Protein AF-A0A3D1WK64-F1 (afdb_monomer)

Sequence (213 aa):
MANEELMLDHEMVKRKKKAGKITALIALVLTAVLAVLIIIAACVPVNLKPNIDAPDRIAVYNQTARYGEFEKDRDQYNSFMEKFNNMYDASYLVSLFSGRLGSYNVEGQKENVLLSKVMSDELQKGYYVEFKYDQPQTLKNQDGSIHYSIYASNETLTYTSVYFAISETDRLNTLNIYIPVKYRSKSDTYALHISQKANTHDIFEHITDYKTF

Radius of gyration: 27.16 Å; Cα contacts (8 Å, |Δi|>4): 337; chains: 1; bounding box: 62×70×77 Å

Nearest PDB structures (foldseek):
  6ofo-assembly1_A  TM=4.251E-01  e=4.416E-01  Aequorea victoria
  6ofo-assembly2_B  TM=4.271E-01  e=4.672E-01  Aequorea victoria
  1t82-assembly2_D  TM=2.901E-01  e=9.183E-01  Shewanella oneidensis MR-1
  6s67-assembly2_D  TM=3.657E-01  e=5.262E+00  Aequorea australis

pLDDT: mean 82.94, std 11.65, range [36.25, 97.56]

Structure (mmCIF, N/CA/C/O backbone):
data_AF-A0A3D1WK64-F1
#
_entry.id   AF-A0A3D1WK64-F1
#
loop_
_atom_site.group_PDB
_atom_site.id
_atom_site.type_symbol
_atom_site.label_atom_id
_atom_site.label_alt_id
_atom_site.label_comp_id
_atom_site.label_asym_id
_atom_site.label_entity_id
_atom_site.label_seq_id
_atom_site.pdbx_PDB_ins_code
_atom_site.Cartn_x
_atom_site.Cartn_y
_atom_site.Cartn_z
_atom_site.occupancy
_atom_site.B_iso_or_equiv
_atom_site.auth_seq_id
_atom_site.auth_comp_id
_atom_site.auth_asym_id
_atom_site.auth_atom_id
_atom_site.pdbx_PDB_model_num
ATOM 1 N N . MET A 1 1 ? -44.798 41.020 56.094 1.00 59.03 1 MET A N 1
ATOM 2 C CA . MET A 1 1 ? -43.417 41.185 55.596 1.00 59.03 1 MET A CA 1
ATOM 3 C C . MET A 1 1 ? -42.580 39.918 55.770 1.00 59.03 1 MET A C 1
ATOM 5 O O . MET A 1 1 ? -42.276 39.320 54.755 1.00 59.03 1 MET A O 1
ATOM 9 N N . ALA A 1 2 ? -42.313 39.407 56.982 1.00 61.25 2 ALA A N 1
ATOM 10 C CA . ALA A 1 2 ? -41.471 38.203 57.156 1.00 61.25 2 ALA A CA 1
ATOM 11 C C . ALA A 1 2 ? -41.982 36.915 56.457 1.00 61.25 2 ALA A C 1
ATOM 13 O O . ALA A 1 2 ? -41.186 36.127 55.962 1.00 61.25 2 ALA A O 1
ATOM 14 N N . ASN A 1 3 ? -43.303 36.704 56.364 1.00 59.78 3 ASN A N 1
ATOM 15 C CA . ASN A 1 3 ? -43.869 35.521 55.693 1.00 59.78 3 ASN A CA 1
ATOM 16 C C . ASN A 1 3 ? -43.809 35.575 54.154 1.00 59.78 3 ASN A C 1
ATOM 18 O O . ASN A 1 3 ? -43.826 34.523 53.523 1.00 59.78 3 ASN A O 1
ATOM 22 N N . GLU A 1 4 ? -43.741 36.763 53.545 1.00 64.19 4 GLU A N 1
ATOM 23 C CA . GLU A 1 4 ? -43.653 36.901 52.081 1.00 64.19 4 GLU A CA 1
ATOM 24 C C . GLU A 1 4 ? -42.227 36.657 51.580 1.00 64.19 4 GLU A C 1
ATOM 26 O O . GLU A 1 4 ? -42.048 35.945 50.593 1.00 64.19 4 GLU A O 1
ATOM 31 N N . GLU A 1 5 ? -41.212 37.157 52.295 1.00 65.62 5 GLU A N 1
ATOM 32 C CA . GLU A 1 5 ? -39.801 36.865 51.991 1.00 65.62 5 GLU A CA 1
ATOM 33 C C . GLU A 1 5 ? -39.498 35.364 52.092 1.00 65.62 5 GLU A C 1
ATOM 35 O O . GLU A 1 5 ? -38.860 34.793 51.208 1.00 65.62 5 GLU A O 1
ATOM 40 N N . LEU A 1 6 ? -40.037 34.693 53.115 1.00 67.50 6 LEU A N 1
ATOM 41 C CA . LEU A 1 6 ? -39.834 33.259 53.337 1.00 67.50 6 LEU A CA 1
ATOM 42 C C . LEU A 1 6 ? -40.514 32.396 52.257 1.00 67.50 6 LEU A C 1
ATOM 44 O O . LEU A 1 6 ? -40.000 31.340 51.883 1.00 67.50 6 LEU A O 1
ATOM 48 N N . MET A 1 7 ? -41.645 32.856 51.708 1.00 69.75 7 MET A N 1
ATOM 49 C CA . MET A 1 7 ? -42.319 32.210 50.576 1.00 69.75 7 MET A CA 1
ATOM 50 C C . MET A 1 7 ? -41.550 32.395 49.260 1.00 69.75 7 MET A C 1
ATOM 52 O O . MET A 1 7 ? -41.400 31.435 48.497 1.00 69.75 7 MET A O 1
ATOM 56 N N . LEU A 1 8 ? -41.031 33.602 49.012 1.00 68.75 8 LEU A N 1
ATOM 57 C CA . LEU A 1 8 ? -40.234 33.936 47.827 1.00 68.75 8 LEU A CA 1
ATOM 58 C C . LEU A 1 8 ? -38.925 33.138 47.770 1.00 68.75 8 LEU A C 1
ATOM 60 O O . LEU A 1 8 ? -38.606 32.559 46.727 1.00 68.75 8 LEU A O 1
ATOM 64 N N . ASP A 1 9 ? -38.212 33.017 48.889 1.00 67.44 9 ASP A N 1
ATOM 65 C CA . ASP A 1 9 ? -36.994 32.203 48.965 1.00 67.44 9 ASP A CA 1
ATOM 66 C C . ASP A 1 9 ? -37.280 30.718 48.707 1.00 67.44 9 ASP A C 1
ATOM 68 O O . ASP A 1 9 ? -36.555 30.039 47.966 1.00 67.44 9 ASP A O 1
ATOM 72 N N . HIS A 1 10 ? -38.393 30.206 49.236 1.00 67.62 10 HIS A N 1
ATOM 73 C CA . HIS A 1 10 ? -38.775 28.810 49.048 1.00 67.62 10 HIS A CA 1
ATOM 74 C C . HIS A 1 10 ? -39.186 28.496 47.595 1.00 67.62 10 HIS A C 1
ATOM 76 O O . HIS A 1 10 ? -38.933 27.383 47.100 1.00 67.62 10 HIS A O 1
ATOM 82 N N . GLU A 1 11 ? -39.784 29.456 46.881 1.00 69.12 11 GLU A N 1
ATOM 83 C CA . GLU A 1 11 ? -40.031 29.360 45.438 1.00 69.12 11 GLU A CA 1
ATOM 84 C C . GLU A 1 11 ? -38.737 29.433 44.619 1.00 69.12 11 GLU A C 1
ATOM 86 O O . GLU A 1 11 ? -38.535 28.607 43.719 1.00 69.12 11 GLU A O 1
ATOM 91 N N . MET A 1 12 ? -37.839 30.370 44.935 1.00 63.50 12 MET A N 1
ATOM 92 C CA . MET A 1 12 ? -36.568 30.535 44.224 1.00 63.50 12 MET A CA 1
ATOM 93 C C . MET A 1 12 ? -35.681 29.290 44.339 1.00 63.50 12 MET A C 1
ATOM 95 O O . MET A 1 12 ? -35.123 28.827 43.336 1.00 63.50 12 MET A O 1
ATOM 99 N N . VAL A 1 13 ? -35.609 28.673 45.523 1.00 68.56 13 VAL A N 1
ATOM 100 C CA . VAL A 1 13 ? -34.870 27.418 45.743 1.00 68.56 13 VAL A CA 1
ATOM 101 C C . VAL A 1 13 ? -35.495 26.253 44.964 1.00 68.56 13 VAL A C 1
ATOM 103 O O . VAL A 1 13 ? -34.770 25.454 44.359 1.00 68.56 13 VAL A O 1
ATOM 106 N N . LYS A 1 14 ? -36.832 26.156 44.907 1.00 67.44 14 LYS A N 1
ATOM 107 C CA . LYS A 1 14 ? -37.529 25.137 44.096 1.00 67.44 14 LYS A CA 1
ATOM 108 C C . LYS A 1 14 ? -37.270 25.318 42.598 1.00 67.44 14 LYS A C 1
ATOM 110 O O . LYS A 1 14 ? -37.038 24.319 41.914 1.00 67.44 14 LYS A O 1
ATOM 115 N N . ARG A 1 15 ? -37.276 26.556 42.088 1.00 65.94 15 ARG A N 1
ATOM 116 C CA . ARG A 1 15 ? -36.981 26.863 40.675 1.00 65.94 15 ARG A CA 1
ATOM 117 C C . ARG A 1 15 ? -35.531 26.528 40.315 1.00 65.94 15 ARG A C 1
ATOM 119 O O . ARG A 1 15 ? -35.322 25.843 39.318 1.00 65.94 15 ARG A O 1
ATOM 126 N N . LYS A 1 16 ? -34.551 26.880 41.160 1.00 65.94 16 LYS A N 1
ATOM 127 C CA . LYS A 1 16 ? -33.133 26.501 40.971 1.00 65.94 16 LYS A CA 1
ATOM 128 C C . LYS A 1 16 ? -32.921 24.982 40.996 1.00 65.94 16 LYS A C 1
ATOM 130 O O . LYS A 1 16 ? -32.241 24.448 40.122 1.00 65.94 16 LYS A O 1
ATOM 135 N N . LYS A 1 17 ? -33.558 24.260 41.930 1.00 66.94 17 LYS A N 1
ATOM 136 C CA . LYS A 1 17 ? -33.520 22.783 41.968 1.00 66.94 17 LYS A CA 1
ATOM 137 C C . LYS A 1 17 ? -34.170 22.145 40.735 1.00 66.94 17 LYS A C 1
ATOM 139 O O . LYS A 1 17 ? -33.648 21.154 40.233 1.00 66.94 17 LYS A O 1
ATOM 144 N N . LYS A 1 18 ? -35.293 22.682 40.239 1.00 66.69 18 LYS A N 1
ATOM 145 C CA . LYS A 1 18 ? -35.928 22.213 38.991 1.00 66.69 18 LYS A CA 1
ATOM 146 C C . LYS A 1 18 ? -35.050 22.490 37.768 1.00 66.69 18 LYS A C 1
ATOM 148 O O . LYS A 1 18 ? -34.877 21.586 36.961 1.00 66.69 18 LYS A O 1
ATOM 153 N N . ALA A 1 19 ? -34.455 23.679 37.669 1.00 68.25 19 ALA A N 1
ATOM 154 C CA . ALA A 1 19 ? -33.527 24.027 36.594 1.00 68.25 19 ALA A CA 1
ATOM 155 C C . ALA A 1 19 ? -32.314 23.084 36.570 1.00 68.25 19 ALA A C 1
ATOM 157 O O . ALA A 1 19 ? -32.032 22.502 35.532 1.00 68.25 19 ALA A O 1
ATOM 158 N N . GLY A 1 20 ? -31.684 22.816 37.722 1.00 69.75 20 GLY A N 1
ATOM 159 C CA . GLY A 1 20 ? -30.570 21.863 37.811 1.00 69.75 20 GLY A CA 1
ATOM 160 C C . GLY A 1 20 ? -30.941 20.435 37.389 1.00 69.75 20 GLY A C 1
ATOM 161 O O . GLY A 1 20 ? -30.152 19.768 36.726 1.00 69.75 20 GLY A O 1
ATOM 162 N N . LYS A 1 21 ? -32.163 19.977 37.699 1.00 74.88 21 LYS A N 1
ATOM 163 C CA . LYS A 1 21 ? -32.675 18.674 37.231 1.00 74.88 21 LYS A CA 1
ATOM 164 C C . LYS A 1 21 ? -32.893 18.637 35.716 1.00 74.88 21 LYS A C 1
ATOM 166 O O . LYS A 1 21 ? -32.593 17.623 35.097 1.00 74.88 21 LYS A O 1
ATOM 171 N N . ILE A 1 22 ? -33.396 19.722 35.127 1.00 77.31 22 ILE A N 1
ATOM 172 C CA . ILE A 1 22 ? -33.600 19.832 33.675 1.00 77.31 22 ILE A CA 1
ATOM 173 C C . ILE A 1 22 ? -32.248 19.856 32.954 1.00 77.31 22 ILE A C 1
ATOM 175 O O . ILE A 1 22 ? -32.063 19.110 31.999 1.00 77.31 22 ILE A O 1
ATOM 179 N N . THR A 1 23 ? -31.275 20.631 33.443 1.00 80.12 23 THR A N 1
ATOM 180 C CA . THR A 1 23 ? -29.921 20.661 32.870 1.00 80.12 23 THR A CA 1
ATOM 181 C C . THR A 1 23 ? -29.238 19.297 32.967 1.00 80.12 23 THR A C 1
ATOM 183 O O . THR A 1 23 ? -28.624 18.859 31.999 1.00 80.12 23 THR A O 1
ATOM 186 N N . ALA A 1 24 ? -29.388 18.589 34.094 1.00 81.19 24 ALA A N 1
ATOM 187 C CA . ALA A 1 24 ? -28.860 17.234 34.256 1.00 81.19 24 ALA A CA 1
ATOM 188 C C . ALA A 1 24 ? -29.521 16.229 33.296 1.00 81.19 24 ALA A C 1
ATOM 190 O O . ALA A 1 24 ? -28.830 15.391 32.722 1.00 81.19 24 ALA A O 1
ATOM 191 N N . LEU A 1 25 ? -30.837 16.335 33.077 1.00 86.38 25 LEU A N 1
ATOM 192 C CA . LEU A 1 25 ? -31.558 15.505 32.110 1.00 86.38 25 LEU A CA 1
ATOM 193 C C . LEU A 1 25 ? -31.080 15.772 30.676 1.00 86.38 25 LEU A C 1
ATOM 195 O O . LEU A 1 25 ? -30.806 14.828 29.944 1.00 86.38 25 LEU A O 1
ATOM 199 N N . ILE A 1 26 ? -30.938 17.043 30.289 1.00 87.12 26 ILE A N 1
ATOM 200 C CA . ILE A 1 26 ? -30.430 17.432 28.965 1.00 87.12 26 ILE A CA 1
ATOM 201 C C . ILE A 1 26 ? -29.002 16.915 28.768 1.00 87.12 26 ILE A C 1
ATOM 203 O O . ILE A 1 26 ? -28.712 16.325 27.731 1.00 87.12 26 ILE A O 1
ATOM 207 N N . ALA A 1 27 ? -28.128 17.085 29.765 1.00 85.94 27 ALA A N 1
ATOM 208 C CA . ALA A 1 27 ? -26.764 16.569 29.717 1.00 85.94 27 ALA A CA 1
AT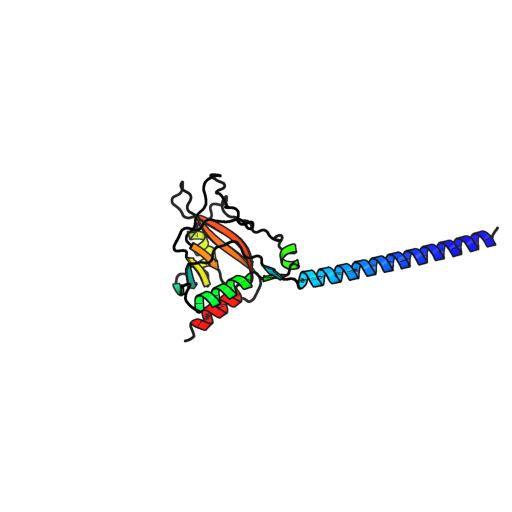OM 209 C C . ALA A 1 27 ? -26.745 15.045 29.536 1.00 85.94 27 ALA A C 1
ATOM 211 O O . ALA A 1 27 ? -26.036 14.552 28.667 1.00 85.94 27 ALA A O 1
ATOM 212 N N . LEU A 1 28 ? -27.576 14.309 30.280 1.00 90.44 28 LEU A N 1
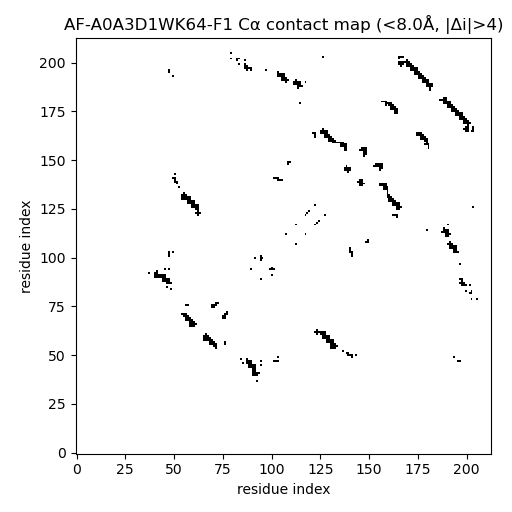ATOM 213 C CA . LEU A 1 28 ? -27.664 12.852 30.178 1.00 90.44 28 LEU A CA 1
ATOM 214 C C . LEU A 1 28 ? -28.181 12.393 28.807 1.00 90.44 28 LEU A C 1
ATOM 216 O O . LEU A 1 28 ? -27.630 11.455 28.235 1.00 90.44 28 LEU A O 1
ATOM 220 N N . VAL A 1 29 ? -29.189 13.074 28.251 1.00 91.44 29 VAL A N 1
ATOM 221 C CA . VAL A 1 29 ? -29.692 12.801 26.893 1.00 91.44 29 VAL A CA 1
ATOM 222 C C . VAL A 1 29 ? -28.608 13.074 25.849 1.00 91.44 29 VAL A C 1
ATOM 224 O O . VAL A 1 29 ? -28.384 12.237 24.979 1.00 91.44 29 VAL A O 1
ATOM 227 N N . LEU A 1 30 ? -27.888 14.193 25.952 1.00 90.19 30 LEU A N 1
ATOM 228 C CA . LEU A 1 30 ? -26.775 14.506 25.051 1.00 90.19 30 LEU A CA 1
ATOM 229 C C . LEU A 1 30 ? -25.650 13.468 25.152 1.00 90.19 30 LEU A C 1
ATOM 231 O O . LEU A 1 30 ? -25.135 13.034 24.125 1.00 90.19 30 LEU A O 1
ATOM 235 N N . THR A 1 31 ? -25.297 13.025 26.362 1.00 92.12 31 THR A N 1
ATOM 236 C CA . THR A 1 31 ? -24.297 11.965 26.561 1.00 92.12 31 THR A CA 1
ATOM 237 C C . THR A 1 31 ? -24.758 10.640 25.961 1.00 92.12 31 THR A C 1
ATOM 239 O O . THR A 1 31 ? -23.962 9.967 25.312 1.00 92.12 31 THR A O 1
ATOM 242 N N . ALA A 1 32 ? -26.033 10.275 26.121 1.00 91.25 32 ALA A N 1
ATOM 243 C CA . ALA A 1 32 ? -26.585 9.060 25.528 1.00 91.25 32 ALA A CA 1
ATOM 244 C C . ALA A 1 32 ? -26.555 9.112 23.991 1.00 91.25 32 ALA A C 1
ATOM 246 O O . ALA A 1 32 ? -26.113 8.157 23.356 1.00 91.25 32 ALA A O 1
ATOM 247 N N . VAL A 1 33 ? -26.946 10.242 23.391 1.00 93.38 33 VAL A N 1
ATOM 248 C CA . VAL A 1 33 ? -26.864 10.450 21.934 1.00 93.38 33 VAL A CA 1
ATOM 249 C C . VAL A 1 33 ? -25.415 10.364 21.451 1.00 93.38 33 VAL A C 1
ATOM 251 O O . VAL A 1 33 ? -25.138 9.681 20.468 1.00 93.38 33 VAL A O 1
ATOM 254 N N . LEU A 1 34 ? -24.477 10.999 22.157 1.00 90.75 34 LEU A N 1
ATOM 255 C CA . LEU A 1 34 ? -23.058 10.949 21.807 1.00 90.75 34 LEU A CA 1
ATOM 256 C C . LEU A 1 34 ? -22.501 9.522 21.901 1.00 90.75 34 LEU A C 1
ATOM 258 O O . LEU A 1 34 ? -21.781 9.092 21.005 1.00 90.75 34 LEU A O 1
ATOM 262 N N . ALA A 1 35 ? -22.868 8.770 22.941 1.00 91.25 35 ALA A N 1
ATOM 263 C CA . ALA A 1 35 ? -22.465 7.376 23.099 1.00 91.25 35 ALA A CA 1
ATOM 264 C C . ALA A 1 35 ? -22.970 6.507 21.937 1.00 91.25 35 ALA A C 1
ATOM 266 O O . ALA A 1 35 ? -22.202 5.726 21.380 1.00 91.25 35 ALA A O 1
ATOM 267 N N . VAL A 1 36 ? -24.227 6.689 21.518 1.00 89.81 36 VAL A N 1
ATOM 268 C CA . VAL A 1 36 ? -24.791 5.986 20.356 1.00 89.81 36 VAL A CA 1
ATOM 269 C C . VAL A 1 36 ? -24.034 6.343 19.074 1.00 89.81 36 VAL A C 1
ATOM 271 O O . VAL A 1 36 ? -23.671 5.443 18.321 1.00 89.81 36 VAL A O 1
ATOM 274 N N . LEU A 1 37 ? -23.730 7.624 18.839 1.00 87.06 37 LEU A N 1
ATOM 275 C CA . LEU A 1 37 ? -22.953 8.049 17.667 1.00 87.06 37 LEU A CA 1
ATOM 276 C C . LEU A 1 37 ? -21.537 7.460 17.657 1.00 87.06 37 LEU A C 1
ATOM 278 O O . LEU A 1 37 ? -21.064 7.045 16.601 1.00 87.06 37 LEU A O 1
ATOM 282 N N . ILE A 1 38 ? -20.876 7.383 18.816 1.00 85.56 38 ILE A N 1
ATOM 283 C CA . ILE A 1 38 ? -19.551 6.761 18.953 1.00 85.56 38 ILE A CA 1
ATOM 284 C C . ILE A 1 38 ? -19.625 5.267 18.629 1.00 85.56 38 ILE A C 1
ATOM 286 O O . ILE A 1 38 ? -18.783 4.775 17.884 1.00 85.56 38 ILE A O 1
ATOM 290 N N . ILE A 1 39 ? -20.634 4.551 19.132 1.00 85.00 39 ILE A N 1
ATOM 291 C CA . ILE A 1 39 ? -20.817 3.120 18.839 1.00 85.00 39 ILE A CA 1
ATOM 292 C C . ILE A 1 39 ? -21.060 2.908 17.341 1.00 85.00 39 ILE A C 1
ATOM 294 O O . ILE A 1 39 ? -20.405 2.067 16.731 1.00 85.00 39 ILE A O 1
ATOM 298 N N . ILE A 1 40 ? -21.938 3.704 16.723 1.00 83.31 40 ILE A N 1
ATOM 299 C CA . ILE A 1 40 ? -22.188 3.631 15.276 1.00 83.31 40 ILE A CA 1
ATOM 300 C C . ILE A 1 40 ? -20.891 3.898 14.500 1.00 83.31 40 ILE A C 1
ATOM 302 O O . ILE A 1 40 ? -20.531 3.112 13.631 1.00 83.31 40 ILE A O 1
ATOM 306 N N . ALA A 1 41 ? -20.142 4.949 14.837 1.00 76.62 41 ALA A N 1
ATOM 307 C CA . ALA A 1 41 ? -18.873 5.265 14.179 1.00 76.62 41 ALA A CA 1
ATOM 308 C C . ALA A 1 41 ? -17.775 4.206 14.425 1.00 76.62 41 ALA A C 1
ATOM 310 O O . ALA A 1 41 ? -16.867 4.052 13.609 1.00 76.62 41 ALA A O 1
ATOM 311 N N . ALA A 1 42 ? -17.834 3.470 15.536 1.00 75.88 42 ALA A N 1
ATOM 312 C CA . ALA A 1 42 ? -16.945 2.340 15.789 1.00 75.88 42 ALA A CA 1
ATOM 313 C C . ALA A 1 42 ? -17.309 1.120 14.927 1.00 75.88 42 ALA A C 1
ATOM 315 O O . ALA A 1 42 ? -16.418 0.382 14.513 1.00 75.88 42 ALA A O 1
ATOM 316 N N . CYS A 1 43 ? -18.601 0.915 14.654 1.00 78.12 43 CYS A N 1
ATOM 317 C CA . CYS A 1 43 ? -19.104 -0.243 13.917 1.00 78.12 43 CYS A CA 1
ATOM 318 C C . CYS A 1 43 ? -19.205 -0.037 12.402 1.00 78.12 43 CYS A C 1
ATOM 320 O O . CYS A 1 43 ? -19.241 -1.030 11.685 1.00 78.12 43 CYS A O 1
ATOM 322 N N . VAL A 1 44 ? -19.281 1.200 11.902 1.00 77.75 44 VAL A N 1
ATOM 323 C CA . VAL A 1 44 ? -19.338 1.473 10.458 1.00 77.75 44 VAL A CA 1
ATOM 324 C C . VAL A 1 44 ? -17.926 1.351 9.869 1.00 77.75 44 VAL A C 1
ATOM 326 O O . VAL A 1 44 ? -17.070 2.186 10.193 1.00 77.75 44 VAL A O 1
ATOM 329 N N . PRO A 1 45 ? -17.660 0.337 9.022 1.00 68.12 45 PRO A N 1
ATOM 330 C CA . PRO A 1 45 ? -16.390 0.231 8.326 1.00 68.12 45 PRO A CA 1
ATOM 331 C C . PRO A 1 45 ? -16.315 1.291 7.225 1.00 68.12 45 PRO A C 1
ATOM 333 O O . PRO A 1 45 ? -17.298 1.590 6.543 1.00 68.12 45 PRO A O 1
ATOM 336 N N . VAL A 1 46 ? -15.129 1.855 7.046 1.00 70.75 46 VAL A N 1
ATOM 337 C CA . VAL A 1 46 ? -14.774 2.708 5.916 1.00 70.75 46 VAL A CA 1
ATOM 338 C C . VAL A 1 46 ? -13.614 2.043 5.210 1.00 70.75 46 VAL A C 1
ATOM 340 O O . VAL A 1 46 ? -12.620 1.686 5.842 1.00 70.75 46 VAL A O 1
ATOM 343 N N . ASN A 1 47 ? -13.732 1.918 3.895 1.00 70.50 47 ASN A N 1
ATOM 344 C CA . ASN A 1 47 ? -12.642 1.425 3.081 1.00 70.50 47 ASN A CA 1
ATOM 345 C C . ASN A 1 47 ? -11.734 2.603 2.695 1.00 70.50 47 ASN A C 1
ATOM 347 O O . ASN A 1 47 ? -12.171 3.545 2.028 1.00 70.50 47 ASN A O 1
ATOM 351 N N . LEU A 1 48 ? -10.482 2.572 3.155 1.00 73.19 48 LEU A N 1
ATOM 352 C CA . LEU A 1 48 ? -9.499 3.630 2.891 1.00 73.19 48 LEU A CA 1
ATOM 353 C C . LEU A 1 48 ? -8.629 3.360 1.659 1.00 73.19 48 LEU A C 1
ATOM 355 O O . LEU A 1 48 ? -7.726 4.150 1.382 1.00 73.19 48 LEU A O 1
ATOM 359 N N . LYS A 1 49 ? -8.912 2.288 0.908 1.00 79.44 49 LYS A N 1
ATOM 360 C CA . LYS A 1 49 ? -8.080 1.788 -0.187 1.00 79.44 49 LYS A CA 1
ATOM 361 C C . LYS A 1 49 ? -7.658 2.907 -1.151 1.00 79.44 49 LYS A C 1
ATOM 363 O O . LYS A 1 49 ? -8.494 3.696 -1.602 1.00 79.44 49 LYS A O 1
ATOM 368 N N . PRO A 1 50 ? -6.366 2.973 -1.512 1.00 80.62 50 PRO A N 1
ATOM 369 C CA . PRO A 1 50 ? -5.894 3.939 -2.485 1.00 80.62 50 PRO A CA 1
ATOM 370 C C . PRO A 1 50 ? -6.399 3.602 -3.886 1.00 80.62 50 PRO A C 1
ATOM 372 O O . PRO A 1 50 ? -6.615 2.436 -4.223 1.00 80.62 50 PRO A O 1
ATOM 375 N N . ASN A 1 51 ? -6.542 4.624 -4.729 1.00 83.88 51 ASN A N 1
ATOM 376 C CA . ASN A 1 51 ? -6.972 4.455 -6.112 1.00 83.88 51 ASN A CA 1
ATOM 377 C C . ASN A 1 51 ? -5.800 3.967 -6.975 1.00 83.88 51 ASN A C 1
ATOM 379 O O . ASN A 1 51 ? -5.150 4.733 -7.688 1.00 83.88 51 ASN A O 1
ATOM 383 N N . ILE A 1 52 ? -5.502 2.680 -6.828 1.00 85.69 52 ILE A N 1
ATOM 384 C CA . ILE A 1 52 ? -4.507 1.937 -7.592 1.00 85.69 52 ILE A CA 1
ATOM 385 C C . ILE A 1 52 ? -5.270 0.893 -8.402 1.00 85.69 52 ILE A C 1
ATOM 387 O O . ILE A 1 52 ? -6.093 0.151 -7.853 1.00 85.69 52 ILE A O 1
ATOM 391 N N . ASP A 1 53 ? -5.019 0.873 -9.710 1.00 88.94 53 ASP A N 1
ATOM 392 C CA . ASP A 1 53 ? -5.654 -0.074 -10.622 1.00 88.94 53 ASP A CA 1
ATOM 393 C C . ASP A 1 53 ? -5.251 -1.518 -10.260 1.00 88.94 53 ASP A C 1
ATOM 395 O O . ASP A 1 53 ? -4.223 -1.760 -9.629 1.00 88.94 53 ASP A O 1
ATOM 399 N N . ALA A 1 54 ? -6.079 -2.505 -10.603 1.00 92.00 54 ALA A N 1
ATOM 400 C CA . ALA A 1 54 ? -5.746 -3.898 -10.311 1.00 92.00 54 ALA A CA 1
ATOM 401 C C . ALA A 1 54 ? -4.536 -4.341 -11.161 1.00 92.00 54 ALA A C 1
ATOM 403 O O . ALA A 1 54 ? -4.558 -4.121 -12.375 1.00 92.00 54 ALA A O 1
ATOM 404 N N . PRO A 1 55 ? -3.505 -4.969 -10.567 1.00 95.75 55 PRO A N 1
ATOM 405 C CA . PRO A 1 55 ? -2.317 -5.387 -11.304 1.00 95.75 55 PRO A CA 1
ATOM 406 C C . PRO A 1 55 ? -2.607 -6.547 -12.250 1.00 95.75 55 PRO A C 1
ATOM 408 O O . PRO A 1 55 ? -3.529 -7.326 -12.022 1.00 95.75 55 PRO A O 1
ATOM 411 N N . ASP A 1 56 ? -1.783 -6.720 -13.274 1.00 96.50 56 ASP A N 1
ATOM 412 C CA . ASP A 1 56 ? -1.857 -7.894 -14.150 1.00 96.50 56 ASP A CA 1
ATOM 413 C C . ASP A 1 56 ? -1.185 -9.111 -13.497 1.00 96.50 56 ASP A C 1
ATOM 415 O O . ASP A 1 56 ? -1.610 -10.255 -13.682 1.00 96.50 56 ASP A O 1
ATOM 419 N N . ARG A 1 57 ? -0.148 -8.864 -12.684 1.00 96.06 57 ARG A N 1
ATOM 420 C CA . ARG A 1 57 ? 0.588 -9.892 -11.937 1.00 96.06 57 ARG A CA 1
ATOM 421 C C . ARG A 1 57 ? 0.986 -9.408 -10.549 1.00 96.06 57 ARG A C 1
ATOM 423 O O . ARG A 1 57 ? 1.283 -8.232 -10.347 1.00 96.06 57 ARG A O 1
ATOM 430 N N . ILE A 1 58 ? 1.047 -10.338 -9.605 1.00 96.88 58 ILE A N 1
ATOM 431 C CA . ILE A 1 58 ? 1.445 -10.089 -8.218 1.00 96.88 58 ILE A CA 1
ATOM 432 C C . ILE A 1 58 ? 2.665 -10.949 -7.932 1.00 96.88 58 ILE A C 1
ATOM 434 O O . ILE A 1 58 ? 2.549 -12.168 -7.865 1.00 96.88 58 ILE A O 1
ATOM 438 N N . ALA A 1 59 ? 3.835 -10.339 -7.775 1.00 96.00 59 ALA A N 1
ATOM 439 C CA . ALA A 1 59 ? 5.039 -11.038 -7.352 1.00 96.00 59 ALA A CA 1
ATOM 440 C C . ALA A 1 59 ? 5.269 -10.837 -5.854 1.00 96.00 59 ALA A C 1
ATOM 442 O O . ALA A 1 59 ? 5.136 -9.735 -5.330 1.00 96.00 59 ALA A O 1
ATOM 443 N N . VAL A 1 60 ? 5.634 -11.915 -5.170 1.00 95.69 60 VAL A N 1
ATOM 444 C CA . VAL A 1 60 ? 5.931 -11.919 -3.738 1.00 95.69 60 VAL A CA 1
ATOM 445 C C . VAL A 1 60 ? 7.406 -12.231 -3.563 1.00 95.69 60 VAL A C 1
ATOM 447 O O . VAL A 1 60 ? 7.936 -13.148 -4.199 1.00 95.69 60 VAL A O 1
ATOM 450 N N . TYR A 1 61 ? 8.061 -11.491 -2.682 1.00 95.44 61 TYR A N 1
ATOM 451 C CA . TYR A 1 61 ? 9.469 -11.654 -2.354 1.00 95.44 61 TYR A CA 1
ATOM 452 C C . TYR A 1 61 ? 9.633 -11.811 -0.847 1.00 95.44 61 TYR A C 1
ATOM 454 O O . TYR A 1 61 ? 8.856 -11.264 -0.067 1.00 95.44 61 TYR A O 1
ATOM 462 N N . ASN A 1 62 ? 10.666 -12.546 -0.451 1.00 94.38 62 ASN A N 1
ATOM 463 C CA . ASN A 1 62 ? 11.194 -12.543 0.904 1.00 94.38 62 ASN A CA 1
ATOM 464 C C . ASN A 1 62 ? 12.632 -12.036 0.815 1.00 94.38 62 ASN A C 1
ATOM 466 O O . ASN A 1 62 ? 13.495 -12.707 0.239 1.00 94.38 62 ASN A O 1
ATOM 470 N N . GLN A 1 63 ? 12.870 -10.831 1.329 1.00 92.81 63 GLN A N 1
ATOM 471 C CA . GLN A 1 63 ? 14.115 -10.101 1.117 1.00 92.81 63 GLN A CA 1
ATOM 472 C C . GLN A 1 63 ? 14.417 -10.017 -0.391 1.00 92.81 63 GLN A C 1
ATOM 474 O O . GLN A 1 63 ? 13.565 -9.645 -1.189 1.00 92.81 63 GLN A O 1
ATOM 479 N N . THR A 1 64 ? 15.610 -10.379 -0.847 1.00 91.69 64 THR A N 1
ATOM 480 C CA . THR A 1 64 ? 15.955 -10.324 -2.276 1.00 91.69 64 THR A CA 1
ATOM 481 C C . THR A 1 64 ? 15.453 -11.526 -3.082 1.00 91.69 64 THR A C 1
ATOM 483 O O . THR A 1 64 ? 15.502 -11.496 -4.313 1.00 91.69 64 THR A O 1
ATOM 486 N N . ALA A 1 65 ? 14.966 -12.582 -2.425 1.00 92.00 65 ALA A N 1
ATOM 487 C CA . ALA A 1 65 ? 14.567 -13.815 -3.086 1.00 92.00 65 ALA A CA 1
ATOM 488 C C . ALA A 1 65 ? 13.098 -13.772 -3.512 1.00 92.00 65 ALA A C 1
ATOM 490 O O . ALA A 1 65 ? 12.203 -13.445 -2.730 1.00 92.00 65 ALA A O 1
ATOM 491 N N . ARG A 1 66 ? 12.834 -14.172 -4.757 1.00 92.44 66 ARG A N 1
ATOM 492 C CA . ARG A 1 66 ? 11.467 -14.345 -5.244 1.00 92.44 66 ARG A CA 1
ATOM 493 C C . ARG A 1 66 ? 10.816 -15.532 -4.541 1.00 92.44 66 ARG A C 1
ATOM 495 O O . ARG A 1 66 ? 11.341 -16.642 -4.573 1.00 92.44 66 ARG A O 1
ATOM 502 N N . TYR A 1 67 ? 9.673 -15.282 -3.919 1.00 90.31 67 TYR A N 1
ATOM 503 C CA . TYR A 1 67 ? 8.910 -16.273 -3.173 1.00 90.31 67 TYR A CA 1
ATOM 504 C C . TYR A 1 67 ? 7.796 -16.899 -4.021 1.00 90.31 67 TYR A C 1
ATOM 506 O O . TYR A 1 67 ? 7.604 -18.110 -3.953 1.00 90.31 67 TYR A O 1
ATOM 514 N N . GLY A 1 68 ? 7.113 -16.098 -4.849 1.00 90.75 68 GLY A N 1
ATOM 515 C CA . GLY A 1 68 ? 6.040 -16.557 -5.737 1.00 90.75 68 GLY A CA 1
ATOM 516 C C . GLY A 1 68 ? 5.582 -15.491 -6.739 1.00 90.75 68 GLY A C 1
ATOM 517 O O . GLY A 1 68 ? 6.013 -14.337 -6.675 1.00 90.75 68 GLY A O 1
ATOM 518 N N . GLU A 1 69 ? 4.726 -15.879 -7.684 1.00 93.44 69 GLU A N 1
ATOM 519 C CA . GLU A 1 69 ? 3.989 -14.957 -8.557 1.00 93.44 69 GLU A CA 1
ATOM 520 C C . GLU A 1 69 ? 2.597 -15.509 -8.876 1.00 93.44 69 GLU A C 1
ATOM 522 O O . GLU A 1 69 ? 2.441 -16.709 -9.103 1.00 93.44 69 GLU A O 1
ATOM 527 N N . PHE A 1 70 ? 1.605 -14.620 -8.901 1.00 93.44 70 PHE A N 1
ATOM 528 C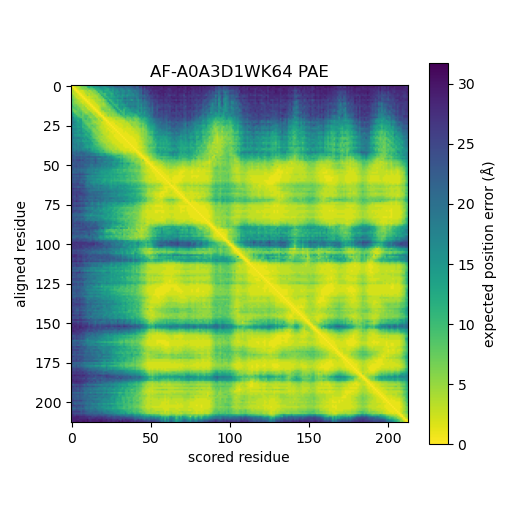 CA . PHE A 1 70 ? 0.213 -14.919 -9.216 1.00 93.44 70 PHE A CA 1
ATOM 529 C C . PHE A 1 70 ? -0.235 -14.082 -10.418 1.00 93.44 70 PHE A C 1
ATOM 531 O O . PHE A 1 70 ? -0.068 -12.861 -10.432 1.00 93.44 70 PHE A O 1
ATOM 538 N N . GLU A 1 71 ? -0.800 -14.740 -11.425 1.00 92.69 71 GLU A N 1
ATOM 539 C CA . GLU A 1 71 ? -1.347 -14.108 -12.630 1.00 92.69 71 GLU A CA 1
ATOM 540 C C . GLU A 1 71 ? -2.856 -13.890 -12.480 1.00 92.69 71 GLU A C 1
ATOM 542 O O . GLU A 1 71 ? -3.527 -14.699 -11.840 1.00 92.69 71 GLU A O 1
ATOM 547 N N . LYS A 1 72 ? -3.388 -12.829 -13.096 1.00 89.12 72 LYS A N 1
ATOM 548 C CA . LYS A 1 72 ? -4.784 -12.368 -12.963 1.00 89.12 72 LYS A CA 1
ATOM 549 C C . LYS A 1 72 ? -5.866 -13.442 -13.123 1.00 89.12 72 LYS A C 1
ATOM 551 O O . LYS A 1 72 ? -6.885 -13.385 -12.443 1.00 89.12 72 LYS A O 1
ATOM 556 N N . ASP A 1 73 ? -5.627 -14.439 -13.968 1.00 88.19 73 ASP A N 1
ATOM 557 C CA . ASP A 1 73 ? -6.596 -15.497 -14.282 1.00 88.19 73 ASP A CA 1
ATOM 558 C C . ASP A 1 73 ? -6.500 -16.719 -13.345 1.00 88.19 73 ASP A C 1
ATOM 560 O O . ASP A 1 73 ? -7.059 -17.781 -13.628 1.00 88.19 73 ASP A O 1
ATOM 564 N N . ARG A 1 74 ? -5.754 -16.608 -12.240 1.00 88.75 74 ARG A N 1
ATOM 565 C CA . ARG A 1 74 ? -5.527 -17.693 -11.275 1.00 88.75 74 ARG A CA 1
ATOM 566 C C . ARG A 1 74 ? -6.290 -17.456 -9.971 1.00 88.75 74 ARG A C 1
ATOM 568 O O . ARG A 1 74 ? -6.377 -16.332 -9.482 1.00 88.75 74 ARG A O 1
ATOM 575 N N . ASP A 1 75 ? -6.748 -18.533 -9.335 1.00 90.44 75 ASP A N 1
ATOM 576 C CA . ASP A 1 75 ? -7.465 -18.467 -8.050 1.00 90.44 75 ASP A CA 1
ATOM 577 C C . ASP A 1 75 ? -6.632 -17.814 -6.937 1.00 90.44 75 ASP A C 1
ATOM 579 O O . ASP A 1 75 ? -7.167 -17.078 -6.102 1.00 90.44 75 ASP A O 1
ATOM 583 N N . GLN A 1 76 ? -5.310 -18.022 -6.957 1.00 89.88 76 GLN A N 1
ATOM 584 C CA . GLN A 1 76 ? -4.389 -17.385 -6.013 1.00 89.88 76 GLN A CA 1
ATOM 585 C C . GLN A 1 76 ? -4.388 -15.861 -6.153 1.00 89.88 76 GLN A C 1
ATOM 587 O O . GLN A 1 76 ? -4.338 -15.153 -5.152 1.00 89.88 76 GLN A O 1
ATOM 592 N N . TYR A 1 77 ? -4.485 -15.342 -7.381 1.00 93.94 77 TYR A N 1
ATOM 593 C CA . TYR A 1 77 ? -4.567 -13.902 -7.611 1.00 93.94 77 TYR A CA 1
ATOM 594 C C . TYR A 1 77 ? -5.867 -13.334 -7.042 1.00 93.94 77 TYR A C 1
ATOM 596 O O . TYR A 1 77 ? -5.835 -12.337 -6.324 1.00 93.94 77 TYR A O 1
ATOM 604 N N . ASN A 1 78 ? -7.001 -13.986 -7.314 1.00 93.50 78 ASN A N 1
ATOM 605 C CA . ASN A 1 78 ? -8.302 -13.525 -6.827 1.00 93.50 78 ASN A CA 1
ATOM 606 C C . ASN A 1 78 ? -8.354 -13.522 -5.295 1.00 93.50 78 ASN A C 1
ATOM 608 O O . ASN A 1 78 ? -8.758 -12.526 -4.695 1.00 93.50 78 ASN A O 1
ATOM 612 N N . SER A 1 79 ? -7.854 -14.592 -4.672 1.00 92.38 79 SER A N 1
ATOM 613 C CA . SER A 1 79 ? -7.771 -14.718 -3.212 1.00 92.38 79 SER A CA 1
ATOM 614 C C . SER A 1 79 ? -6.852 -13.660 -2.593 1.00 92.38 79 SER A C 1
ATOM 616 O O . SER A 1 79 ? -7.182 -13.059 -1.568 1.00 92.38 79 SER A O 1
ATOM 618 N N . PHE A 1 80 ? -5.708 -13.384 -3.229 1.00 94.38 80 PHE A N 1
ATOM 619 C CA . PHE A 1 80 ? -4.812 -12.314 -2.804 1.00 94.38 80 PHE A CA 1
ATOM 620 C C . PHE A 1 80 ? -5.502 -10.948 -2.902 1.00 94.38 80 PHE A C 1
ATOM 622 O O . PHE A 1 80 ? -5.446 -10.158 -1.961 1.00 94.38 80 PHE A O 1
ATOM 629 N N . MET A 1 81 ? -6.150 -10.653 -4.033 1.00 93.62 81 MET A N 1
ATOM 630 C CA . MET A 1 81 ? -6.797 -9.362 -4.267 1.00 93.62 81 MET A CA 1
ATOM 631 C C . MET A 1 81 ? -7.978 -9.124 -3.327 1.00 93.62 81 MET A C 1
ATOM 633 O O . MET A 1 81 ? -8.185 -7.988 -2.905 1.00 93.62 81 MET A O 1
ATOM 637 N N . GLU A 1 82 ? -8.720 -10.167 -2.956 1.00 92.00 82 GLU A N 1
ATOM 638 C CA . GLU A 1 82 ? -9.750 -10.090 -1.918 1.00 92.00 82 GLU A CA 1
ATOM 639 C C . GLU A 1 82 ? -9.149 -9.639 -0.579 1.00 92.00 82 GLU A C 1
ATOM 641 O O . GLU A 1 82 ? -9.577 -8.632 -0.013 1.00 92.00 82 GLU A O 1
ATOM 646 N N . LYS A 1 83 ? -8.078 -10.300 -0.123 1.00 91.94 83 LYS A N 1
ATOM 647 C CA . LYS A 1 83 ? -7.364 -9.927 1.110 1.00 91.94 83 LYS A CA 1
ATOM 648 C C . LYS A 1 83 ? -6.770 -8.520 1.037 1.00 91.94 83 LYS A C 1
ATOM 650 O O . LYS A 1 83 ? -6.881 -7.752 1.989 1.00 91.94 83 LYS A O 1
ATOM 655 N N . PHE A 1 84 ? -6.201 -8.146 -0.108 1.00 91.88 84 PHE A N 1
ATOM 656 C CA . PHE A 1 84 ? -5.707 -6.792 -0.359 1.00 91.88 84 PHE A CA 1
ATOM 657 C C . PHE A 1 84 ? -6.816 -5.735 -0.325 1.00 91.88 84 PHE A C 1
ATOM 659 O O . PHE A 1 84 ? -6.576 -4.610 0.096 1.00 91.88 84 PHE A O 1
ATOM 666 N N . ASN A 1 85 ? -8.035 -6.053 -0.753 1.00 88.06 85 ASN A N 1
ATOM 667 C CA . ASN A 1 85 ? -9.145 -5.106 -0.663 1.00 88.06 85 ASN A CA 1
ATOM 668 C C . ASN A 1 85 ? -9.638 -4.944 0.781 1.00 88.06 85 ASN A C 1
ATOM 670 O O . ASN A 1 85 ? -9.957 -3.823 1.182 1.00 88.06 85 ASN A O 1
ATOM 674 N N . ASN A 1 86 ? -9.634 -6.034 1.552 1.00 86.19 86 ASN A N 1
ATOM 675 C CA . ASN A 1 86 ? -10.137 -6.072 2.926 1.00 86.19 86 ASN A CA 1
ATOM 676 C C . ASN A 1 86 ? -9.131 -5.516 3.950 1.00 86.19 86 ASN A C 1
ATOM 678 O O . ASN A 1 86 ? -9.530 -5.039 5.008 1.00 86.19 86 ASN A O 1
ATOM 682 N N . MET A 1 87 ? -7.826 -5.494 3.645 1.00 85.75 87 MET A N 1
ATOM 683 C CA . MET A 1 87 ? -6.811 -4.997 4.593 1.00 85.75 87 MET A CA 1
ATOM 684 C C . MET A 1 87 ? -6.939 -3.504 4.941 1.00 85.75 87 MET A C 1
ATOM 686 O O . MET A 1 87 ? -6.309 -3.041 5.896 1.00 85.75 87 MET A O 1
ATOM 690 N N . TYR A 1 88 ? -7.711 -2.751 4.150 1.00 78.56 88 TYR A N 1
ATOM 691 C CA . TYR A 1 88 ? -7.980 -1.321 4.335 1.00 78.56 88 TYR A CA 1
ATOM 692 C C . TYR A 1 88 ? -9.272 -1.032 5.099 1.00 78.56 88 TYR A C 1
ATOM 694 O O . TYR A 1 88 ? -9.598 0.142 5.304 1.00 78.56 88 TYR A O 1
ATOM 702 N N . ASP A 1 89 ? -10.015 -2.066 5.489 1.00 75.19 89 ASP A N 1
ATOM 703 C CA . ASP A 1 89 ? -11.238 -1.887 6.252 1.00 75.19 89 ASP A CA 1
ATOM 704 C C . ASP A 1 89 ? -10.877 -1.446 7.674 1.00 75.19 89 ASP A C 1
ATOM 706 O O . ASP A 1 89 ? -10.292 -2.178 8.474 1.00 75.19 89 ASP A O 1
ATOM 710 N N . ALA A 1 90 ? -11.210 -0.197 7.987 1.00 69.75 90 ALA A N 1
ATOM 711 C CA . ALA A 1 90 ? -11.017 0.395 9.302 1.00 69.75 90 ALA A CA 1
ATOM 712 C C . ALA A 1 90 ? -12.339 0.982 9.800 1.00 69.75 90 ALA A C 1
ATOM 714 O O . ALA A 1 90 ? -13.187 1.397 9.012 1.00 69.75 90 ALA A O 1
ATOM 715 N N . SER A 1 91 ? -12.528 1.066 11.119 1.00 68.31 91 SER A N 1
ATOM 716 C CA . SER A 1 91 ? -13.692 1.777 11.657 1.00 68.31 91 SER A CA 1
ATOM 717 C C . SER A 1 91 ? -13.624 3.271 11.328 1.00 68.31 91 SER A C 1
ATOM 719 O O . SER A 1 91 ? -12.541 3.869 11.274 1.00 68.31 91 SER A O 1
ATOM 721 N N . TYR A 1 92 ? -14.786 3.905 11.158 1.00 68.88 92 TYR A N 1
ATOM 722 C CA . TYR A 1 92 ? -14.887 5.346 10.902 1.00 68.88 92 TYR A CA 1
ATOM 723 C C . TYR A 1 92 ? -14.153 6.179 11.970 1.00 68.88 92 TYR A C 1
ATOM 725 O O . TYR A 1 92 ? -13.510 7.177 11.645 1.00 68.88 92 TYR A O 1
ATOM 733 N N . LEU A 1 93 ? -14.165 5.746 13.239 1.00 69.12 93 LEU A N 1
ATOM 734 C CA . LEU A 1 93 ? -13.380 6.381 14.309 1.00 69.12 93 LEU A CA 1
ATOM 735 C C . LEU A 1 93 ? -11.865 6.303 14.071 1.00 69.12 93 LEU A C 1
ATOM 737 O O . LEU A 1 93 ? -11.170 7.301 14.257 1.00 69.12 93 LEU A O 1
ATOM 741 N N . VAL A 1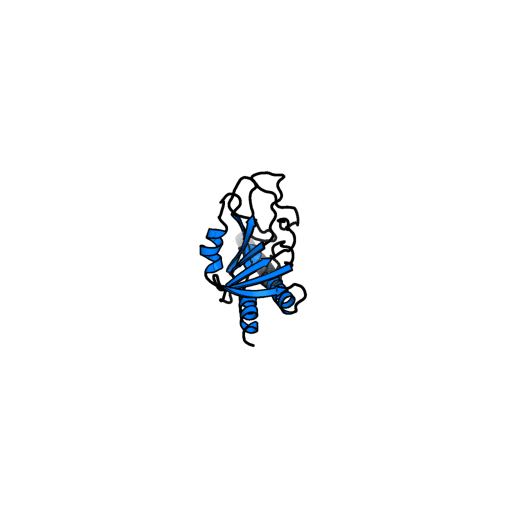 94 ? -11.336 5.155 13.640 1.00 70.06 94 VAL A N 1
ATOM 742 C CA . VAL A 1 94 ? -9.904 5.022 13.315 1.00 70.06 94 VAL A CA 1
ATOM 743 C C . VAL A 1 94 ? -9.535 5.928 12.137 1.00 70.06 94 VAL A C 1
ATOM 745 O O . VAL A 1 94 ? -8.503 6.601 12.174 1.00 70.06 94 VAL A O 1
ATOM 748 N N . SER A 1 95 ? -10.398 6.020 11.124 1.00 66.44 95 SER A N 1
ATOM 749 C CA . SER A 1 95 ? -10.218 6.948 9.998 1.00 66.44 95 SER A CA 1
ATOM 750 C C . SER A 1 95 ? -10.209 8.421 10.448 1.00 66.44 95 SER A C 1
ATOM 752 O O . SER A 1 95 ? -9.281 9.160 10.105 1.00 66.44 95 SER A O 1
ATOM 754 N N . LEU A 1 96 ? -11.162 8.823 11.298 1.00 67.88 96 LEU A N 1
ATOM 755 C CA . LEU A 1 96 ? -11.241 10.150 11.925 1.00 67.88 96 LEU A CA 1
ATOM 756 C C . LEU A 1 96 ? -9.954 10.525 12.670 1.00 67.88 96 LEU A C 1
ATOM 758 O O . LEU A 1 96 ? -9.368 11.576 12.413 1.00 67.88 96 LEU A O 1
ATOM 762 N N . PHE A 1 97 ? -9.501 9.666 13.586 1.00 69.38 97 PHE A N 1
ATOM 763 C CA . PHE A 1 97 ? -8.349 9.962 14.445 1.00 69.38 97 PHE A CA 1
ATOM 764 C C . PHE A 1 97 ? -6.997 9.771 13.752 1.00 69.38 97 PHE A C 1
ATOM 766 O O . PHE A 1 97 ? -5.991 10.298 14.221 1.00 69.38 97 PHE A O 1
ATOM 773 N N . SER A 1 98 ? -6.960 9.066 12.621 1.00 64.81 98 SER A N 1
ATOM 774 C CA . SER A 1 98 ? -5.767 8.985 11.771 1.00 64.81 98 SER A CA 1
ATOM 775 C C . SER A 1 98 ? -5.601 10.189 10.834 1.00 64.81 98 SER A C 1
ATOM 777 O O . SER A 1 98 ? -4.603 10.257 10.117 1.00 64.81 98 SER A O 1
ATOM 779 N N . GLY A 1 99 ? -6.544 11.143 10.844 1.00 55.59 99 GLY A N 1
ATOM 780 C CA . GLY A 1 99 ? -6.504 12.342 10.000 1.00 55.59 99 GLY A CA 1
ATOM 781 C C . GLY A 1 99 ? -6.762 12.061 8.518 1.00 55.59 99 GLY A C 1
ATOM 782 O O . GLY A 1 99 ? -6.399 12.877 7.675 1.00 55.59 99 GLY A O 1
ATOM 783 N N . ARG A 1 100 ? -7.353 10.902 8.193 1.00 59.66 100 ARG A N 1
ATOM 784 C CA . ARG A 1 100 ? -7.523 10.390 6.822 1.00 59.66 100 ARG A CA 1
ATOM 785 C C . ARG A 1 100 ? -8.966 9.985 6.542 1.00 59.66 100 ARG A C 1
ATOM 787 O O . ARG A 1 100 ? -9.232 8.920 5.987 1.00 59.66 100 ARG A O 1
ATOM 794 N N . LEU A 1 101 ? -9.915 10.830 6.940 1.00 57.03 101 LEU A N 1
ATOM 795 C CA . LEU A 1 101 ? -11.301 10.696 6.496 1.00 57.03 101 LEU A CA 1
ATOM 796 C C . LEU A 1 101 ? -11.379 10.964 4.993 1.00 57.03 101 LEU A C 1
ATOM 798 O O . LEU A 1 101 ? -11.431 12.112 4.563 1.00 57.03 101 LEU A O 1
ATOM 802 N N . GLY A 1 102 ? -11.375 9.894 4.201 1.00 55.19 102 GLY A N 1
ATOM 803 C CA . GLY A 1 102 ? -11.661 9.962 2.769 1.00 55.19 102 GLY A CA 1
ATOM 804 C C . GLY A 1 102 ? -10.621 10.696 1.914 1.00 55.19 102 GLY A C 1
ATOM 805 O O . GLY A 1 102 ? -10.956 11.099 0.803 1.00 55.19 102 GLY A O 1
ATOM 8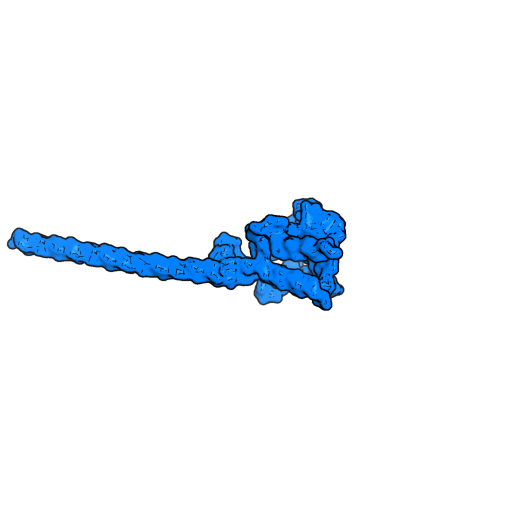06 N N . SER A 1 103 ? -9.389 10.884 2.399 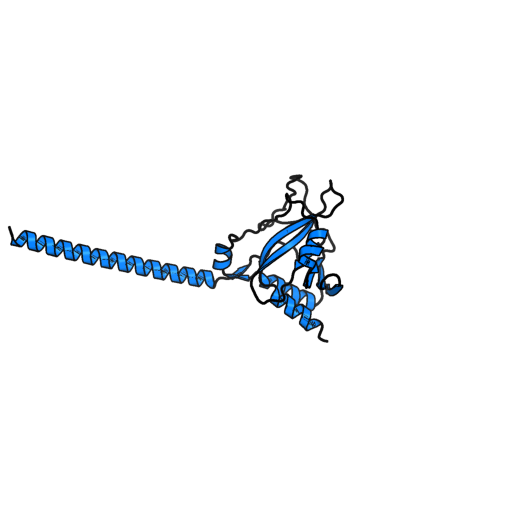1.00 62.19 103 SER A N 1
ATOM 807 C CA . SER A 1 103 ? -8.269 11.371 1.584 1.00 62.19 103 SER A CA 1
ATOM 808 C C . SER A 1 103 ? -6.964 10.635 1.922 1.00 62.19 103 SER A C 1
ATOM 810 O O . SER A 1 103 ? -6.584 10.499 3.089 1.00 62.19 103 SER A O 1
ATOM 812 N N . TYR A 1 104 ? -6.255 10.159 0.896 1.00 72.00 104 TYR A N 1
ATOM 813 C CA . TYR A 1 104 ? -4.837 9.820 0.971 1.00 72.00 104 TYR A CA 1
ATOM 814 C C . TYR A 1 104 ? -4.025 10.870 0.219 1.00 72.00 104 TYR A C 1
ATOM 816 O O . TYR A 1 104 ? -4.467 11.418 -0.791 1.00 72.00 104 TYR A O 1
ATOM 824 N N . ASN A 1 105 ? -2.812 11.118 0.704 1.00 74.44 105 ASN A N 1
ATOM 825 C CA . ASN A 1 105 ? -1.861 11.991 0.037 1.00 74.44 105 ASN A CA 1
ATOM 826 C C . ASN A 1 105 ? -0.780 11.149 -0.632 1.00 74.44 105 ASN A C 1
ATOM 828 O O . ASN A 1 105 ? -0.301 10.166 -0.064 1.00 74.44 105 ASN A O 1
ATOM 832 N N . VAL A 1 106 ? -0.403 11.560 -1.838 1.00 79.69 106 VAL A N 1
ATOM 833 C CA . VAL A 1 106 ? 0.817 11.093 -2.490 1.00 79.69 106 VAL A CA 1
ATOM 834 C C . VAL A 1 106 ? 1.962 11.955 -1.969 1.00 79.69 106 VAL A C 1
ATOM 836 O O . VAL A 1 106 ? 1.984 13.173 -2.159 1.00 79.69 106 VAL A O 1
ATOM 839 N N . GLU A 1 107 ? 2.906 11.318 -1.297 1.00 82.31 107 GLU A N 1
ATOM 840 C CA . GLU A 1 107 ? 4.074 11.937 -0.681 1.00 82.31 107 GLU A CA 1
ATOM 841 C C . GLU A 1 107 ? 5.356 11.564 -1.459 1.00 82.31 107 GLU A C 1
ATOM 843 O O . GLU A 1 107 ? 5.332 10.790 -2.419 1.00 82.31 107 GLU A O 1
ATOM 848 N N . GLY A 1 108 ? 6.492 12.167 -1.093 1.00 72.56 108 GLY A N 1
ATOM 849 C CA . GLY A 1 108 ? 7.808 11.816 -1.650 1.00 72.56 108 GLY A CA 1
ATOM 850 C C . GLY A 1 108 ? 8.258 12.609 -2.886 1.00 72.56 108 GLY A C 1
ATOM 851 O O . GLY A 1 108 ? 9.452 12.621 -3.192 1.00 72.56 108 GLY A O 1
ATOM 852 N N . GLN A 1 109 ? 7.370 13.363 -3.557 1.00 71.31 109 GLN A N 1
ATOM 853 C CA . GLN A 1 109 ? 7.755 14.134 -4.754 1.00 71.31 109 GLN A CA 1
ATOM 854 C C . GLN A 1 109 ? 8.866 15.162 -4.471 1.00 71.31 109 GLN A C 1
ATOM 856 O O . GLN A 1 109 ? 9.821 15.248 -5.233 1.00 71.31 109 GLN A O 1
ATOM 861 N N . LYS A 1 110 ? 8.786 15.910 -3.359 1.00 68.81 110 LYS A N 1
ATOM 862 C CA . LYS A 1 110 ? 9.811 16.907 -2.972 1.00 68.81 110 LYS A CA 1
ATOM 863 C C . LYS A 1 110 ? 11.079 16.276 -2.402 1.00 68.81 110 LYS A C 1
ATOM 865 O O . LYS A 1 110 ? 12.167 16.828 -2.553 1.00 68.81 110 LYS A O 1
ATOM 870 N N . GLU A 1 111 ? 10.925 15.141 -1.735 1.00 73.38 111 GLU A N 1
ATOM 871 C CA . GLU A 1 111 ? 11.977 14.499 -0.946 1.00 73.38 111 GLU A CA 1
ATOM 872 C C . GLU A 1 111 ? 12.963 13.717 -1.815 1.00 73.38 111 GLU A C 1
ATOM 874 O O . GLU A 1 111 ? 14.076 13.449 -1.372 1.00 73.38 111 GLU A O 1
ATOM 879 N N . ASN A 1 112 ? 12.600 13.423 -3.072 1.00 74.75 112 ASN A N 1
ATOM 880 C CA . ASN A 1 112 ? 13.454 12.703 -4.019 1.00 74.75 112 ASN A CA 1
ATOM 881 C C . ASN A 1 112 ? 13.994 11.393 -3.421 1.00 74.75 112 ASN A C 1
ATOM 883 O O . ASN A 1 112 ? 15.182 11.083 -3.530 1.00 74.75 112 ASN A O 1
ATOM 887 N N . VAL A 1 113 ? 13.110 10.613 -2.798 1.00 86.81 113 VAL A N 1
ATOM 888 C CA . VAL A 1 113 ? 13.469 9.320 -2.216 1.00 86.81 113 VAL A CA 1
ATOM 889 C C . VAL A 1 113 ? 13.823 8.347 -3.339 1.00 86.81 113 VAL A C 1
ATOM 891 O O . VAL A 1 113 ? 13.020 8.105 -4.235 1.00 86.81 113 VAL A O 1
ATOM 894 N N . LEU A 1 114 ? 15.039 7.802 -3.322 1.00 90.38 114 LEU A N 1
ATOM 895 C CA . LEU A 1 114 ? 15.487 6.821 -4.312 1.00 90.38 114 LEU A CA 1
ATOM 896 C C . LEU A 1 114 ? 14.817 5.468 -4.067 1.00 90.38 114 LEU A C 1
ATOM 898 O O . LEU A 1 114 ? 14.825 4.974 -2.938 1.00 90.38 114 LEU A O 1
ATOM 902 N N . LEU A 1 115 ? 14.330 4.826 -5.133 1.00 93.19 115 LEU A N 1
ATOM 903 C CA . LEU A 1 115 ? 13.739 3.489 -5.032 1.00 93.19 115 LEU A CA 1
ATOM 904 C C . LEU A 1 115 ? 14.733 2.482 -4.441 1.00 93.19 115 LEU A C 1
ATOM 906 O O . LEU A 1 115 ? 14.358 1.689 -3.589 1.00 93.19 115 LEU A O 1
ATOM 910 N N . SER A 1 116 ? 16.009 2.538 -4.835 1.00 93.38 116 SER A N 1
ATOM 911 C CA . SER A 1 116 ? 17.048 1.635 -4.316 1.00 93.38 116 SER A CA 1
ATOM 912 C C . SER A 1 116 ? 17.186 1.696 -2.794 1.00 93.38 116 SER A C 1
ATOM 914 O O . SER A 1 116 ? 17.382 0.663 -2.161 1.00 93.38 116 SER A O 1
ATOM 916 N N . LYS A 1 117 ? 17.027 2.889 -2.210 1.00 93.31 117 LYS A N 1
ATOM 917 C CA . LYS A 1 117 ? 17.059 3.090 -0.761 1.00 93.31 117 LYS A CA 1
ATOM 918 C C . LYS A 1 117 ? 15.814 2.518 -0.087 1.00 93.31 117 LYS A C 1
ATOM 920 O O . LYS A 1 117 ? 15.928 1.857 0.934 1.00 93.31 117 LYS A O 1
ATOM 925 N N . VAL A 1 118 ? 14.632 2.717 -0.671 1.00 93.94 118 VAL A N 1
ATOM 926 C CA . VAL A 1 118 ? 13.390 2.095 -0.172 1.00 93.94 118 VAL A CA 1
ATOM 927 C C . VAL A 1 118 ? 13.492 0.570 -0.204 1.00 93.94 118 VAL A C 1
ATOM 929 O O . VAL A 1 118 ? 13.096 -0.104 0.749 1.00 93.94 118 VAL A O 1
ATOM 932 N N . MET A 1 119 ? 14.059 0.021 -1.282 1.00 94.75 119 MET A N 1
ATOM 933 C CA . MET A 1 119 ? 14.283 -1.415 -1.401 1.00 94.75 119 MET A CA 1
ATOM 934 C C . MET A 1 119 ? 15.154 -1.925 -0.250 1.00 94.75 119 MET A C 1
ATOM 936 O O . MET A 1 119 ? 14.735 -2.860 0.421 1.00 94.75 119 MET A O 1
ATOM 940 N N . SER A 1 120 ? 16.308 -1.308 0.028 1.00 93.81 120 SER A N 1
ATOM 941 C CA . SER A 1 120 ? 17.206 -1.762 1.103 1.00 93.81 120 SER A CA 1
ATOM 942 C C . SER A 1 120 ? 16.660 -1.511 2.509 1.00 93.81 120 SER A C 1
ATOM 944 O O . SER A 1 120 ? 16.788 -2.359 3.394 1.00 93.81 120 SER A O 1
ATOM 946 N N . ASP A 1 121 ? 16.069 -0.338 2.731 1.00 92.88 121 ASP A N 1
ATOM 947 C CA . ASP A 1 121 ? 15.772 0.160 4.072 1.00 92.88 121 ASP A CA 1
ATOM 948 C C . ASP A 1 121 ? 14.393 -0.277 4.565 1.00 92.88 121 ASP A C 1
ATOM 950 O O . ASP A 1 121 ? 14.148 -0.236 5.770 1.00 92.88 121 ASP A O 1
ATOM 954 N N . GLU A 1 122 ? 13.488 -0.692 3.681 1.00 91.62 122 GLU A N 1
ATOM 955 C CA . GLU A 1 122 ? 12.105 -0.999 4.055 1.00 91.62 122 GLU A CA 1
ATOM 956 C C . GLU A 1 122 ? 11.626 -2.330 3.482 1.00 91.62 122 GLU A C 1
ATOM 958 O O . GLU A 1 122 ? 11.240 -3.215 4.246 1.00 91.62 122 GLU A O 1
ATOM 963 N N . LEU A 1 123 ? 11.688 -2.509 2.161 1.00 94.12 123 LEU A N 1
ATOM 964 C CA . LEU A 1 123 ? 11.061 -3.659 1.500 1.00 94.12 123 LEU A CA 1
ATOM 965 C C . LEU A 1 123 ? 11.863 -4.955 1.695 1.00 94.12 123 LEU A C 1
ATOM 967 O O . LEU A 1 123 ? 11.315 -5.970 2.113 1.00 94.12 123 LEU A O 1
ATOM 971 N N . GLN A 1 124 ? 13.180 -4.929 1.476 1.00 94.50 124 GLN A N 1
ATOM 972 C CA . GLN A 1 124 ? 14.045 -6.118 1.533 1.00 94.50 124 GLN A CA 1
ATOM 973 C C . GLN A 1 124 ? 14.400 -6.563 2.961 1.00 94.50 124 GLN A C 1
ATOM 975 O O . GLN A 1 124 ? 15.259 -7.425 3.138 1.00 94.50 124 GLN A O 1
ATOM 980 N N . LYS A 1 125 ? 13.737 -6.017 3.986 1.00 93.19 125 LYS A N 1
ATOM 981 C CA . LYS A 1 125 ? 13.874 -6.469 5.379 1.00 93.19 125 LYS A CA 1
ATOM 982 C C . LYS A 1 125 ? 13.041 -7.710 5.699 1.00 93.19 125 LYS A C 1
ATOM 984 O O . LYS A 1 125 ? 13.293 -8.353 6.713 1.00 93.19 125 LYS A O 1
ATOM 989 N N . GLY A 1 126 ? 12.070 -8.047 4.855 1.00 92.62 126 GLY A N 1
ATOM 990 C CA . GLY A 1 126 ? 11.177 -9.182 5.062 1.00 92.62 126 GLY A CA 1
ATOM 991 C C . GLY A 1 126 ? 10.347 -9.469 3.820 1.00 92.62 126 GLY A C 1
ATOM 992 O O . GLY A 1 126 ? 10.840 -9.348 2.695 1.00 92.62 126 GLY A O 1
ATOM 993 N N . TYR A 1 127 ? 9.091 -9.856 4.024 1.00 95.00 127 TYR A N 1
ATOM 994 C CA . TYR A 1 127 ? 8.163 -10.099 2.928 1.00 95.00 127 TYR A CA 1
ATOM 995 C C . TYR A 1 127 ? 7.665 -8.790 2.316 1.00 95.00 127 TYR A C 1
ATOM 997 O O . TYR A 1 127 ? 7.217 -7.884 3.021 1.00 95.00 127 TYR A O 1
ATOM 1005 N N . TYR A 1 128 ? 7.692 -8.706 0.991 1.00 96.56 128 TYR A N 1
ATOM 1006 C CA . TYR A 1 128 ? 7.06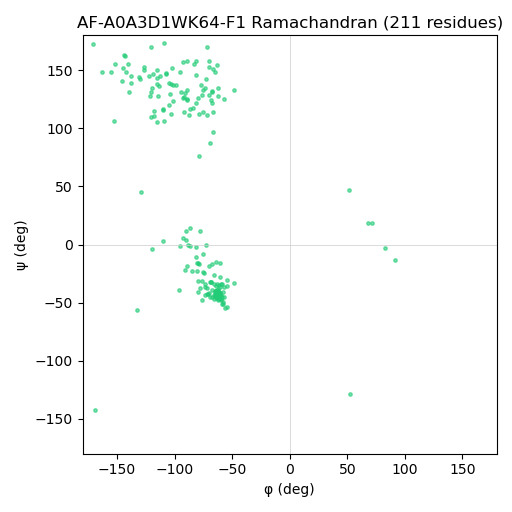7 -7.611 0.260 1.00 96.56 128 TYR A CA 1
ATOM 1007 C C . TYR A 1 128 ? 6.448 -8.088 -1.046 1.00 96.56 128 TYR A C 1
ATOM 1009 O O . TYR A 1 128 ? 6.743 -9.169 -1.563 1.00 96.56 128 TYR A O 1
ATOM 1017 N N . VAL A 1 129 ? 5.571 -7.242 -1.566 1.00 96.88 129 VAL A N 1
ATOM 1018 C CA . VAL A 1 129 ? 4.797 -7.484 -2.776 1.00 96.88 129 VAL A CA 1
ATOM 1019 C C . VAL A 1 129 ? 5.202 -6.479 -3.829 1.00 96.88 129 VAL A C 1
ATOM 1021 O O . VAL A 1 129 ? 5.445 -5.311 -3.531 1.00 96.88 129 VAL A O 1
ATOM 1024 N N . GLU A 1 130 ? 5.236 -6.951 -5.064 1.00 97.38 130 GLU A N 1
ATOM 1025 C CA . GLU A 1 130 ? 5.288 -6.150 -6.270 1.00 97.38 130 GLU A CA 1
ATOM 1026 C C . GLU A 1 130 ? 4.026 -6.419 -7.091 1.00 97.38 130 GLU A C 1
ATOM 1028 O O . GLU A 1 130 ? 3.806 -7.514 -7.609 1.00 97.38 130 GLU A O 1
ATOM 1033 N N . PHE A 1 131 ? 3.209 -5.393 -7.240 1.00 97.56 131 PHE A N 1
ATOM 1034 C CA . PHE A 1 131 ? 2.165 -5.332 -8.251 1.00 97.56 131 PHE A CA 1
ATOM 1035 C C . PHE A 1 131 ? 2.803 -4.944 -9.574 1.00 97.56 131 PHE A C 1
ATOM 1037 O O . PHE A 1 131 ? 3.489 -3.927 -9.631 1.00 97.56 131 PHE A O 1
ATOM 1044 N N . LYS A 1 132 ? 2.582 -5.738 -10.620 1.00 96.75 132 LYS A N 1
ATOM 1045 C CA . LYS A 1 132 ? 3.117 -5.515 -11.965 1.00 96.75 132 LYS A CA 1
ATOM 1046 C C . LYS A 1 132 ? 1.984 -5.246 -12.941 1.00 96.75 132 LYS A C 1
ATOM 1048 O O . LYS A 1 132 ? 0.974 -5.952 -12.928 1.00 96.75 132 LYS A O 1
ATOM 1053 N N . TYR A 1 133 ? 2.204 -4.273 -13.812 1.00 95.75 133 TYR A N 1
ATOM 1054 C CA . TYR A 1 133 ? 1.281 -3.888 -14.870 1.00 95.75 133 TYR A CA 1
ATOM 1055 C C . TYR A 1 133 ? 1.965 -4.059 -16.221 1.00 95.75 133 TYR A C 1
ATOM 1057 O O . TYR A 1 133 ? 3.111 -3.640 -16.405 1.00 95.75 133 TYR A O 1
ATOM 1065 N N . ASP A 1 134 ? 1.255 -4.648 -17.174 1.00 94.62 134 ASP A N 1
ATOM 1066 C CA . ASP A 1 134 ? 1.759 -4.858 -18.531 1.00 94.62 134 ASP A CA 1
ATOM 1067 C C . ASP A 1 134 ? 1.768 -3.554 -19.335 1.00 94.62 134 ASP A C 1
ATOM 1069 O O . ASP A 1 134 ? 2.550 -3.398 -20.274 1.00 94.62 134 ASP A O 1
ATOM 1073 N N . GLN A 1 135 ? 0.917 -2.600 -18.949 1.00 94.19 135 GLN A N 1
ATOM 1074 C CA . GLN A 1 135 ? 0.855 -1.255 -19.514 1.00 94.19 135 GLN A CA 1
ATOM 1075 C C . GLN A 1 135 ? 1.154 -0.194 -18.446 1.00 94.19 135 GLN A C 1
ATOM 1077 O O . GLN A 1 135 ? 0.775 -0.382 -17.285 1.00 94.19 135 GLN A O 1
ATOM 1082 N N . PRO A 1 136 ? 1.786 0.940 -18.810 1.00 91.88 136 PRO A N 1
ATOM 1083 C CA . PRO A 1 136 ? 1.970 2.058 -17.892 1.00 91.88 136 PRO A CA 1
ATOM 1084 C C . PRO A 1 136 ? 0.634 2.560 -17.342 1.00 91.88 136 PRO A C 1
ATOM 1086 O O . PRO A 1 136 ? -0.266 2.925 -18.098 1.00 91.88 136 PRO A O 1
ATOM 1089 N N . GLN A 1 137 ? 0.530 2.608 -16.020 1.00 92.62 137 GLN A N 1
ATOM 1090 C CA . GLN A 1 137 ? -0.602 3.174 -15.300 1.00 92.62 137 GLN A CA 1
ATOM 1091 C C . GLN A 1 137 ? -0.340 4.640 -14.978 1.00 92.62 137 GLN A C 1
ATOM 1093 O O . GLN A 1 137 ? 0.807 5.078 -14.894 1.00 92.62 137 GLN A O 1
ATOM 1098 N N . THR A 1 138 ? -1.407 5.403 -14.767 1.00 89.94 138 THR A N 1
ATOM 1099 C CA . THR A 1 138 ? -1.335 6.795 -14.318 1.00 89.94 138 THR A CA 1
ATOM 1100 C C . THR A 1 138 ? -1.637 6.879 -12.832 1.00 89.94 138 THR A C 1
ATOM 1102 O O . THR A 1 138 ? -2.568 6.242 -12.341 1.00 89.94 138 THR A O 1
ATOM 1105 N N . LEU A 1 139 ? -0.869 7.691 -12.106 1.00 85.75 139 LEU A N 1
ATOM 1106 C CA . LEU A 1 139 ? -1.160 7.947 -10.702 1.00 85.75 139 LEU A CA 1
ATOM 1107 C C . LEU A 1 139 ? -2.429 8.791 -10.563 1.00 85.75 139 LEU A C 1
ATOM 1109 O O . LEU A 1 139 ? -2.555 9.840 -11.193 1.00 85.75 139 LEU A O 1
ATOM 1113 N N . LYS A 1 140 ? -3.365 8.328 -9.734 1.00 86.06 140 LYS A N 1
ATOM 1114 C CA . LYS A 1 140 ? -4.643 8.994 -9.467 1.00 86.06 140 LYS A CA 1
ATOM 1115 C C . LYS A 1 140 ? -4.690 9.487 -8.023 1.00 86.06 140 LYS A C 1
ATOM 1117 O O . LYS A 1 140 ? -4.176 8.840 -7.107 1.00 86.06 140 LYS A O 1
ATOM 1122 N N . ASN A 1 141 ? -5.330 10.630 -7.824 1.00 82.62 141 ASN A N 1
ATOM 1123 C CA . ASN A 1 141 ? -5.807 11.074 -6.523 1.00 82.62 141 ASN A CA 1
ATOM 1124 C C . ASN A 1 141 ? -7.016 10.227 -6.097 1.00 82.62 141 ASN A C 1
ATOM 1126 O O . ASN A 1 141 ? -7.589 9.471 -6.888 1.00 82.62 141 ASN A O 1
ATOM 1130 N N . GLN A 1 142 ? -7.439 10.381 -4.844 1.00 76.44 142 GLN A N 1
ATOM 1131 C CA . GLN A 1 142 ? -8.574 9.629 -4.316 1.00 76.44 142 GLN A CA 1
ATOM 1132 C C . GLN A 1 142 ? -9.892 9.896 -5.056 1.00 76.44 142 GLN A C 1
ATOM 1134 O O . GLN A 1 142 ? -10.685 8.977 -5.235 1.00 76.44 142 GLN A O 1
ATOM 1139 N N . ASP A 1 143 ? -10.110 11.122 -5.529 1.00 79.19 143 ASP A N 1
ATOM 1140 C CA . ASP A 1 143 ? -11.279 11.494 -6.337 1.00 79.19 143 ASP A CA 1
ATOM 1141 C C . ASP A 1 143 ? -11.229 10.940 -7.777 1.00 79.19 143 ASP A C 1
ATOM 1143 O O . ASP A 1 143 ? -12.141 11.172 -8.567 1.00 79.19 143 ASP A O 1
ATOM 1147 N N . GLY A 1 144 ? -10.164 10.211 -8.130 1.00 81.19 144 GLY A N 1
ATOM 1148 C CA . GLY A 1 144 ? -9.932 9.669 -9.466 1.00 81.19 144 GLY A CA 1
ATOM 1149 C C . GLY A 1 144 ? -9.302 10.654 -10.446 1.00 81.19 144 GLY A C 1
ATOM 1150 O O . GLY A 1 144 ? -8.990 10.256 -11.570 1.00 81.19 144 GLY A O 1
ATOM 1151 N N . SER A 1 145 ? -9.068 11.907 -10.044 1.00 84.88 145 SER A N 1
ATOM 1152 C CA . SER A 1 145 ? -8.338 12.867 -10.872 1.00 84.88 145 SER A CA 1
ATOM 1153 C C . SER A 1 145 ? -6.874 12.450 -11.040 1.00 84.88 145 SER A C 1
ATOM 1155 O O . SER A 1 145 ? -6.286 11.795 -10.178 1.00 84.88 145 SER A O 1
ATOM 1157 N N . ILE A 1 146 ? -6.266 12.823 -12.166 1.00 86.44 146 ILE A N 1
ATOM 1158 C CA . ILE A 1 146 ? -4.859 12.516 -12.442 1.00 86.44 146 ILE A CA 1
ATOM 1159 C C . ILE A 1 146 ? -3.961 13.295 -11.475 1.00 86.44 146 ILE A C 1
ATOM 1161 O O . ILE A 1 146 ? -4.105 14.507 -11.304 1.00 86.44 146 ILE A O 1
ATOM 1165 N N . HIS A 1 147 ? -3.004 12.594 -10.872 1.00 85.00 147 HIS A N 1
ATOM 1166 C CA . HIS A 1 147 ? -1.964 13.186 -10.048 1.00 85.00 147 HIS A CA 1
ATOM 1167 C C . HIS A 1 147 ? -0.776 13.605 -10.924 1.00 85.00 147 HIS A C 1
ATOM 1169 O O . HIS A 1 147 ? -0.060 12.771 -11.485 1.00 85.00 147 HIS A O 1
ATOM 1175 N N . TYR A 1 148 ? -0.566 14.914 -11.043 1.00 83.44 148 TYR A N 1
ATOM 1176 C CA . TYR A 1 148 ? 0.515 15.487 -11.842 1.00 83.44 148 TYR A CA 1
ATOM 1177 C C . TYR A 1 148 ? 1.805 15.660 -11.034 1.00 83.44 148 TYR A C 1
ATOM 1179 O O . TYR A 1 148 ? 1.804 15.751 -9.802 1.00 83.44 148 TYR A O 1
ATOM 1187 N N . SER A 1 149 ? 2.924 15.732 -11.750 1.00 79.56 149 SER A N 1
ATOM 1188 C CA . SER A 1 149 ? 4.214 16.105 -11.174 1.00 79.56 149 SER A CA 1
ATOM 1189 C C . SER A 1 149 ? 4.180 17.535 -10.621 1.00 79.56 149 SER A C 1
ATOM 1191 O O . SER A 1 149 ? 3.755 18.470 -11.300 1.00 79.56 149 SER A O 1
ATOM 1193 N N . ILE A 1 150 ? 4.714 17.745 -9.416 1.00 77.19 150 ILE A N 1
ATOM 1194 C CA . ILE A 1 150 ? 4.912 19.089 -8.851 1.00 77.19 150 ILE A CA 1
ATOM 1195 C C . ILE A 1 150 ? 6.019 19.866 -9.573 1.00 77.19 150 ILE A C 1
ATOM 1197 O O . ILE A 1 150 ? 6.106 21.083 -9.433 1.00 77.19 150 ILE A O 1
ATOM 1201 N N . TYR A 1 151 ? 6.888 19.167 -10.311 1.00 75.44 151 TYR A N 1
ATOM 1202 C CA . TYR A 1 151 ? 7.981 19.774 -11.070 1.00 75.44 151 TYR A CA 1
ATOM 1203 C C . TYR A 1 151 ? 7.529 20.255 -12.454 1.00 75.44 151 TYR A C 1
ATOM 1205 O O . TYR A 1 151 ? 8.158 21.142 -13.026 1.00 75.44 151 TYR A O 1
ATOM 1213 N N . ALA A 1 152 ? 6.438 19.690 -12.979 1.00 73.56 152 ALA A N 1
ATOM 1214 C CA . ALA A 1 152 ? 5.838 20.069 -14.250 1.00 73.56 152 ALA A CA 1
ATOM 1215 C C . ALA A 1 152 ? 4.335 19.754 -14.227 1.00 73.56 152 ALA A C 1
ATOM 1217 O O . ALA A 1 152 ? 3.932 18.599 -14.346 1.00 73.56 152 ALA A O 1
ATOM 1218 N N . SER A 1 153 ? 3.500 20.791 -14.122 1.00 68.31 153 SER A N 1
ATOM 1219 C CA . SER A 1 153 ? 2.049 20.678 -13.882 1.00 68.31 153 SER A CA 1
ATOM 1220 C C . SER A 1 153 ? 1.259 19.912 -14.950 1.00 68.31 153 SER A C 1
ATOM 1222 O O . SER A 1 153 ? 0.123 19.533 -14.700 1.00 68.31 153 SER A O 1
ATOM 1224 N N . ASN A 1 154 ? 1.845 19.693 -16.129 1.00 75.81 154 ASN A N 1
ATOM 1225 C CA . ASN A 1 154 ? 1.220 18.979 -17.246 1.00 75.81 154 ASN A CA 1
ATOM 1226 C C . ASN A 1 154 ? 1.871 17.605 -17.494 1.00 75.81 154 ASN A C 1
ATOM 1228 O O . ASN A 1 154 ? 1.519 16.917 -18.450 1.00 75.81 154 ASN A O 1
ATOM 1232 N N . GLU A 1 155 ? 2.846 17.210 -16.671 1.00 81.38 155 GLU A N 1
ATOM 1233 C CA . GLU A 1 155 ? 3.516 15.919 -16.780 1.00 81.38 155 GLU A CA 1
ATOM 1234 C C . GLU A 1 155 ? 2.798 14.900 -15.896 1.00 81.38 155 GLU A C 1
ATOM 1236 O O . GLU A 1 155 ? 2.759 15.009 -14.667 1.00 81.38 155 GLU A O 1
ATOM 1241 N N . THR A 1 156 ? 2.197 13.912 -16.555 1.00 81.94 156 THR A N 1
ATOM 1242 C CA . THR A 1 156 ? 1.544 12.789 -15.889 1.00 81.94 156 THR A CA 1
ATOM 1243 C C . THR A 1 156 ? 2.600 11.822 -15.375 1.00 81.94 156 THR A C 1
ATOM 1245 O O . THR A 1 156 ? 3.469 11.383 -16.129 1.00 81.94 156 THR A O 1
ATOM 1248 N N . LEU A 1 157 ? 2.508 11.464 -14.098 1.00 82.75 157 LEU A N 1
ATOM 1249 C CA . LEU A 1 157 ? 3.372 10.451 -13.511 1.00 82.75 157 LEU A CA 1
ATOM 1250 C C . LEU A 1 157 ? 2.823 9.069 -13.857 1.00 82.75 157 LEU A C 1
ATOM 1252 O O . LEU A 1 157 ? 1.671 8.751 -13.549 1.00 82.75 157 LEU A O 1
ATOM 1256 N N . THR A 1 158 ? 3.656 8.265 -14.514 1.00 88.81 158 THR A N 1
ATOM 1257 C CA . THR A 1 158 ? 3.311 6.897 -14.901 1.00 88.81 158 THR A CA 1
ATOM 1258 C C . THR A 1 158 ? 4.191 5.880 -14.195 1.00 88.81 158 THR A C 1
ATOM 1260 O O . THR A 1 158 ? 5.337 6.172 -13.849 1.00 88.81 158 THR A O 1
ATOM 1263 N N . TYR A 1 159 ? 3.636 4.694 -13.968 1.00 91.25 159 TYR A N 1
ATOM 1264 C CA . TYR A 1 159 ? 4.308 3.590 -13.293 1.00 91.25 159 TYR A CA 1
ATOM 1265 C C . TYR A 1 159 ? 3.879 2.250 -13.896 1.00 91.25 159 TYR A C 1
ATOM 1267 O O . TYR A 1 159 ? 2.775 2.114 -14.416 1.00 91.25 159 TYR A O 1
ATOM 1275 N N . THR A 1 160 ? 4.756 1.252 -13.828 1.00 94.56 160 THR A N 1
ATOM 1276 C CA . THR A 1 160 ? 4.477 -0.136 -14.254 1.00 94.56 160 THR A CA 1
ATOM 1277 C C . THR A 1 160 ? 4.613 -1.137 -13.113 1.00 94.56 160 THR A C 1
ATOM 1279 O O . THR A 1 160 ? 4.321 -2.316 -13.297 1.00 94.56 160 THR A O 1
ATOM 1282 N N . SER A 1 161 ? 5.026 -0.668 -11.933 1.00 95.75 161 SER A N 1
ATOM 1283 C CA . SER A 1 161 ? 5.105 -1.473 -10.721 1.00 95.75 161 SER A CA 1
ATOM 1284 C C . SER A 1 161 ? 4.648 -0.674 -9.506 1.00 95.75 161 SER A C 1
ATOM 1286 O O . SER A 1 161 ? 4.730 0.552 -9.506 1.00 95.75 161 SER A O 1
ATOM 1288 N N . VAL A 1 162 ? 4.194 -1.363 -8.464 1.00 96.69 162 VAL A N 1
ATOM 1289 C CA . VAL A 1 162 ? 3.918 -0.800 -7.135 1.00 96.69 162 VAL A CA 1
ATOM 1290 C C . VAL A 1 162 ? 4.432 -1.773 -6.080 1.00 96.69 162 VAL A C 1
ATOM 1292 O O . VAL A 1 162 ? 4.246 -2.977 -6.229 1.00 96.69 162 VAL A O 1
ATOM 1295 N N . TYR A 1 163 ? 5.051 -1.264 -5.015 1.00 97.12 163 TYR A N 1
ATOM 1296 C CA . TYR A 1 163 ? 5.647 -2.081 -3.958 1.00 97.12 163 TYR A CA 1
ATOM 1297 C C . TYR A 1 163 ? 5.063 -1.776 -2.584 1.00 97.12 163 TYR A C 1
ATOM 1299 O O . TYR A 1 163 ? 4.802 -0.620 -2.263 1.00 97.12 163 TYR A O 1
ATOM 1307 N N . PHE A 1 164 ? 4.924 -2.789 -1.734 1.00 95.94 164 PHE A N 1
ATOM 1308 C CA . PHE A 1 164 ? 4.595 -2.593 -0.321 1.00 95.94 164 PHE A CA 1
ATOM 1309 C C . PHE A 1 164 ? 5.069 -3.771 0.532 1.00 95.94 164 PHE A C 1
ATOM 1311 O O . PHE A 1 164 ? 5.112 -4.910 0.068 1.00 95.94 164 PHE A O 1
ATOM 1318 N N . ALA A 1 165 ? 5.425 -3.496 1.786 1.00 95.44 165 ALA A N 1
ATOM 1319 C CA . ALA A 1 165 ? 5.839 -4.521 2.740 1.00 95.44 165 ALA A CA 1
ATOM 1320 C C . ALA A 1 165 ? 4.627 -5.227 3.371 1.00 95.44 165 ALA A C 1
ATOM 1322 O O . ALA A 1 165 ? 3.595 -4.603 3.638 1.00 95.44 165 ALA A O 1
ATOM 1323 N N . ILE A 1 166 ? 4.775 -6.519 3.657 1.00 93.81 166 ILE A N 1
ATOM 1324 C CA . ILE A 1 166 ? 3.795 -7.319 4.396 1.00 93.81 166 ILE A CA 1
ATOM 1325 C C . ILE A 1 166 ? 4.304 -7.509 5.831 1.00 93.81 166 ILE A C 1
ATOM 1327 O O . ILE A 1 166 ? 5.489 -7.742 6.060 1.00 93.81 166 ILE A O 1
ATOM 1331 N N . SER A 1 167 ? 3.407 -7.399 6.810 1.00 90.94 167 SER A N 1
ATOM 1332 C CA . SER A 1 167 ? 3.716 -7.601 8.219 1.00 90.94 167 SER A CA 1
ATOM 1333 C C . SER A 1 167 ? 3.420 -9.032 8.656 1.00 90.94 167 SER A C 1
ATOM 1335 O O . SER A 1 167 ? 2.321 -9.536 8.463 1.00 90.94 167 SER A O 1
ATOM 1337 N N . GLU A 1 168 ? 4.381 -9.647 9.341 1.00 90.62 168 GLU A N 1
ATOM 1338 C CA . GLU A 1 168 ? 4.200 -10.945 10.008 1.00 90.62 168 GLU A CA 1
ATOM 1339 C C . GLU A 1 168 ? 3.380 -10.833 11.305 1.00 90.62 168 GLU A C 1
ATOM 1341 O O . GLU A 1 168 ? 3.028 -11.838 11.908 1.00 90.62 168 GLU A O 1
ATOM 1346 N N . THR A 1 169 ? 3.078 -9.613 11.762 1.00 89.38 169 THR A N 1
ATOM 1347 C CA . THR A 1 169 ? 2.333 -9.372 13.004 1.00 89.38 169 THR A CA 1
ATOM 1348 C C . THR A 1 169 ? 0.897 -8.963 12.713 1.00 89.38 169 THR A C 1
ATOM 1350 O O . THR A 1 169 ? 0.703 -7.987 11.987 1.00 89.38 169 THR A O 1
ATOM 1353 N N . ASP A 1 170 ? -0.067 -9.619 13.363 1.00 87.62 170 ASP A N 1
ATOM 1354 C CA . ASP A 1 170 ? -1.487 -9.252 13.331 1.00 87.62 170 ASP A CA 1
ATOM 1355 C C . ASP A 1 170 ? -1.749 -7.936 14.075 1.00 87.62 170 ASP A C 1
ATOM 1357 O O . ASP A 1 170 ? -1.986 -7.898 15.286 1.00 87.62 170 ASP A O 1
ATOM 1361 N N . ARG A 1 171 ? -1.610 -6.818 13.361 1.00 81.62 171 ARG A N 1
ATOM 1362 C CA . ARG A 1 171 ? -1.916 -5.486 13.887 1.00 81.62 171 ARG A CA 1
ATOM 1363 C C . ARG A 1 171 ? -2.064 -4.466 12.770 1.00 81.62 171 ARG A C 1
ATOM 1365 O O . ARG A 1 171 ? -1.347 -4.479 11.770 1.00 81.62 171 ARG A O 1
ATOM 1372 N N . LEU A 1 172 ? -2.921 -3.481 13.019 1.00 81.00 172 LEU A N 1
ATOM 1373 C CA . LEU A 1 172 ? -3.046 -2.304 12.169 1.00 81.00 172 LEU A CA 1
ATOM 1374 C C . LEU A 1 172 ? -1.762 -1.458 12.237 1.00 81.00 172 LEU A C 1
ATOM 1376 O O . LEU A 1 172 ? -1.452 -0.856 13.268 1.00 81.00 172 LEU A O 1
ATOM 1380 N N . ASN A 1 173 ? -1.043 -1.358 11.122 1.00 82.81 173 ASN A N 1
ATOM 1381 C CA . ASN A 1 173 ? 0.185 -0.572 11.003 1.00 82.81 173 ASN A CA 1
ATOM 1382 C C . ASN A 1 173 ? 0.044 0.512 9.932 1.00 82.81 173 ASN A C 1
ATOM 1384 O O . ASN A 1 173 ? -0.933 0.561 9.186 1.00 82.81 173 ASN A O 1
ATOM 1388 N N . THR A 1 174 ? 1.015 1.427 9.875 1.00 85.25 174 THR A N 1
ATOM 1389 C CA . THR A 1 174 ? 1.151 2.289 8.697 1.00 85.25 174 THR A CA 1
ATOM 1390 C C . THR A 1 174 ? 1.766 1.463 7.570 1.00 85.25 174 THR A C 1
ATOM 1392 O O . THR A 1 174 ? 2.914 1.044 7.678 1.00 85.25 174 THR A O 1
ATOM 1395 N N . LEU A 1 175 ? 0.994 1.229 6.517 1.00 88.38 175 LEU A N 1
ATOM 1396 C CA . LEU A 1 175 ? 1.441 0.668 5.255 1.00 88.38 175 LEU A CA 1
ATOM 1397 C C . LEU A 1 175 ? 1.881 1.802 4.332 1.00 88.38 175 LEU A C 1
ATOM 1399 O O . LEU A 1 175 ? 1.096 2.710 4.054 1.00 88.38 175 LEU A O 1
ATOM 1403 N N . ASN A 1 176 ? 3.107 1.714 3.830 1.00 9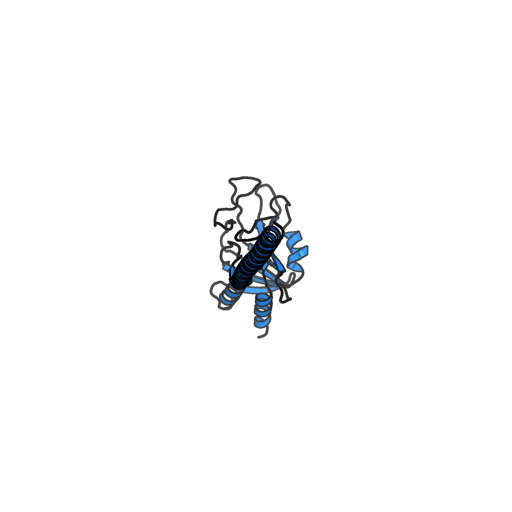2.00 176 ASN A N 1
ATOM 1404 C CA . ASN A 1 176 ? 3.604 2.584 2.776 1.00 92.00 176 ASN A CA 1
ATOM 1405 C C . ASN A 1 176 ? 3.563 1.821 1.453 1.00 92.00 176 ASN A C 1
ATOM 1407 O O . ASN A 1 176 ? 4.147 0.742 1.327 1.00 92.00 176 ASN A O 1
ATOM 1411 N N . ILE 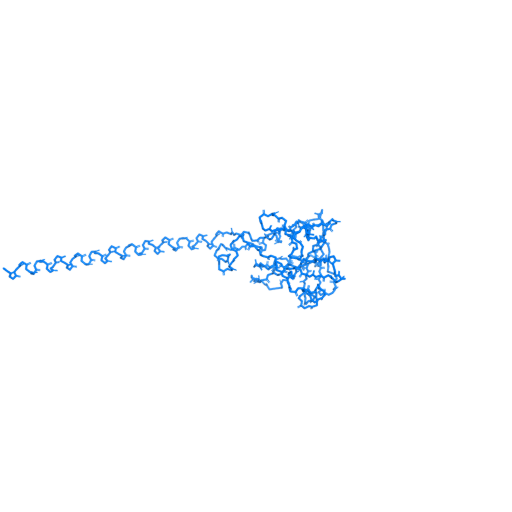A 1 177 ? 2.859 2.387 0.480 1.00 93.44 177 ILE A N 1
ATOM 1412 C CA . ILE A 1 177 ? 2.786 1.864 -0.879 1.00 93.44 177 ILE A CA 1
ATOM 1413 C C . ILE A 1 177 ? 3.686 2.717 -1.752 1.00 93.44 177 ILE A C 1
ATOM 1415 O O . ILE A 1 177 ? 3.390 3.887 -1.983 1.00 93.44 177 ILE A O 1
ATOM 1419 N N . TYR A 1 178 ? 4.773 2.130 -2.229 1.00 95.19 178 TYR A N 1
ATOM 1420 C CA . TYR A 1 178 ? 5.787 2.798 -3.021 1.00 95.19 178 TYR A CA 1
ATOM 1421 C C . TYR A 1 178 ? 5.490 2.672 -4.508 1.00 95.19 178 TYR A C 1
ATOM 1423 O O . TYR A 1 178 ? 5.322 1.576 -5.041 1.00 95.19 178 TYR A O 1
ATOM 1431 N N . ILE A 1 179 ? 5.468 3.812 -5.183 1.00 94.19 179 ILE A N 1
ATOM 1432 C CA . ILE A 1 179 ? 5.198 3.947 -6.607 1.00 94.19 179 ILE A CA 1
ATOM 1433 C C . ILE A 1 179 ? 6.476 4.487 -7.256 1.00 94.19 179 ILE A C 1
ATOM 1435 O O . ILE A 1 179 ? 6.807 5.665 -7.082 1.00 94.19 179 ILE A O 1
ATOM 1439 N N . PRO A 1 180 ? 7.227 3.643 -7.977 1.00 92.44 180 PRO A N 1
ATOM 1440 C CA . PRO A 1 180 ? 8.378 4.064 -8.749 1.00 92.44 180 PRO A CA 1
ATOM 1441 C C . PRO A 1 180 ? 7.963 5.031 -9.845 1.00 92.44 180 PRO A C 1
ATOM 1443 O O . PRO A 1 180 ? 7.102 4.729 -10.670 1.00 92.44 180 PRO A O 1
ATOM 1446 N N . VAL A 1 181 ? 8.635 6.168 -9.891 1.00 86.44 181 VAL A N 1
ATOM 1447 C CA . VAL A 1 181 ? 8.499 7.156 -10.950 1.00 86.44 181 VAL A CA 1
ATOM 1448 C C . VAL A 1 181 ? 9.877 7.536 -11.462 1.00 86.44 181 VAL A C 1
ATOM 1450 O O . VAL A 1 181 ? 10.848 7.665 -10.708 1.00 86.44 181 VAL A O 1
ATOM 1453 N N . LYS A 1 182 ? 9.964 7.741 -12.773 1.00 78.81 182 LYS A N 1
ATOM 1454 C CA . LYS A 1 182 ? 11.154 8.288 -13.412 1.00 78.81 182 LYS A CA 1
ATOM 1455 C C . LYS A 1 182 ? 10.843 9.691 -13.901 1.00 78.81 182 LYS A C 1
ATOM 1457 O O . LYS A 1 182 ? 10.007 9.872 -14.779 1.00 78.81 182 LYS A O 1
ATOM 1462 N N . TYR A 1 183 ? 11.532 10.679 -13.344 1.00 73.31 183 TYR A N 1
ATOM 1463 C CA . TYR A 1 183 ? 11.441 12.048 -13.840 1.00 73.31 183 TYR A CA 1
ATOM 1464 C C . TYR A 1 183 ? 12.264 12.185 -15.116 1.00 73.31 183 TYR A C 1
ATOM 1466 O O . TYR A 1 183 ? 13.403 11.721 -15.175 1.00 73.31 183 TYR A O 1
ATOM 1474 N N . ARG A 1 184 ? 11.727 12.875 -16.125 1.00 69.81 184 ARG A N 1
ATOM 1475 C CA . ARG A 1 184 ? 12.392 13.059 -17.426 1.00 69.81 184 ARG A CA 1
ATOM 1476 C C . ARG A 1 184 ? 13.804 13.648 -17.326 1.00 69.81 184 ARG A C 1
ATOM 1478 O O . ARG A 1 184 ? 14.654 13.355 -18.159 1.00 69.81 184 ARG A O 1
ATOM 1485 N N . SER A 1 185 ? 14.046 14.477 -16.314 1.00 69.75 185 SER A N 1
ATOM 1486 C CA . SER A 1 185 ? 15.315 15.170 -16.072 1.00 69.75 185 SER A CA 1
ATOM 1487 C C . SER A 1 185 ? 16.340 14.364 -15.268 1.00 69.75 185 SER A C 1
ATOM 1489 O O . SER A 1 185 ? 17.437 14.870 -15.031 1.00 69.75 185 SER A O 1
ATOM 1491 N N . LYS A 1 186 ? 16.016 13.141 -14.825 1.00 69.88 186 LYS A N 1
ATOM 1492 C CA . LYS A 1 186 ? 16.866 12.360 -13.917 1.00 69.88 186 LYS A CA 1
ATOM 1493 C C . LYS A 1 186 ? 17.084 10.929 -14.416 1.00 69.88 186 LYS A C 1
ATOM 1495 O O . LYS A 1 186 ? 16.198 10.308 -15.001 1.00 69.88 186 LYS A O 1
ATOM 1500 N N . SER A 1 187 ? 18.288 10.402 -14.187 1.00 78.88 187 SER A N 1
ATOM 1501 C CA . SER A 1 187 ? 18.640 9.013 -14.519 1.00 78.88 187 SER A CA 1
ATOM 1502 C C . SER A 1 187 ? 17.964 8.013 -13.589 1.00 78.88 187 SER A C 1
ATOM 1504 O O . SER A 1 187 ? 17.547 6.942 -14.036 1.00 78.88 187 SER A O 1
ATOM 1506 N N . ASP A 1 188 ? 17.860 8.383 -12.314 1.00 86.50 188 ASP A N 1
ATOM 1507 C CA . ASP A 1 188 ? 17.477 7.481 -11.238 1.00 86.50 188 ASP A CA 1
ATOM 1508 C C . ASP A 1 188 ? 15.961 7.320 -11.136 1.00 86.50 188 ASP A C 1
ATOM 1510 O O . ASP A 1 188 ? 15.180 8.185 -11.543 1.00 86.50 188 ASP A O 1
ATOM 1514 N N . THR A 1 189 ? 15.548 6.188 -10.567 1.00 88.75 189 THR A N 1
ATOM 1515 C CA . THR A 1 189 ? 14.144 5.926 -10.244 1.00 88.75 189 THR A CA 1
ATOM 1516 C C . THR A 1 189 ? 13.871 6.358 -8.813 1.00 88.75 189 THR A C 1
ATOM 1518 O O . THR A 1 189 ? 14.549 5.927 -7.875 1.00 88.75 189 THR A O 1
ATOM 1521 N N . TYR A 1 190 ? 12.863 7.202 -8.656 1.00 88.81 190 TYR A N 1
ATOM 1522 C CA . TYR A 1 190 ? 12.417 7.713 -7.371 1.00 88.81 190 TYR A CA 1
ATOM 1523 C C . TYR A 1 190 ? 11.165 6.968 -6.935 1.00 88.81 190 TYR A C 1
ATOM 1525 O O . TYR A 1 190 ? 10.407 6.493 -7.773 1.00 88.81 190 TYR A O 1
ATOM 1533 N N . ALA A 1 191 ? 10.944 6.857 -5.635 1.00 91.25 191 ALA A N 1
ATOM 1534 C CA . ALA A 1 191 ? 9.733 6.291 -5.073 1.00 91.25 191 ALA A CA 1
ATOM 1535 C C . ALA A 1 191 ? 8.868 7.426 -4.527 1.00 91.25 191 ALA A C 1
ATOM 1537 O O . ALA A 1 191 ? 9.285 8.169 -3.638 1.00 91.25 191 ALA A O 1
ATOM 1538 N N . LEU A 1 192 ? 7.663 7.554 -5.070 1.00 91.50 192 LEU A N 1
ATOM 1539 C CA . LEU A 1 192 ? 6.573 8.220 -4.366 1.00 91.50 192 LEU A CA 1
ATOM 1540 C C . LEU A 1 192 ? 5.966 7.227 -3.398 1.00 91.50 192 LEU A C 1
ATOM 1542 O O . LEU A 1 192 ? 6.084 6.020 -3.614 1.00 91.50 192 LEU A O 1
ATOM 1546 N N . HIS A 1 193 ? 5.286 7.707 -2.368 1.00 90.56 193 HIS A N 1
ATOM 1547 C CA . HIS A 1 193 ? 4.597 6.803 -1.464 1.00 90.56 193 HIS A CA 1
ATOM 1548 C C . HIS A 1 193 ? 3.218 7.301 -1.076 1.00 90.56 193 HIS A C 1
ATOM 1550 O O . HIS A 1 193 ? 2.972 8.497 -0.929 1.00 90.56 193 HIS A O 1
ATOM 1556 N N . ILE A 1 194 ? 2.309 6.347 -0.916 1.00 88.44 194 ILE A N 1
ATOM 1557 C CA . ILE A 1 194 ? 1.008 6.557 -0.300 1.00 88.44 194 ILE A CA 1
ATOM 1558 C C . ILE A 1 194 ? 1.039 5.836 1.040 1.00 88.44 194 ILE A C 1
ATOM 1560 O O . ILE A 1 194 ? 1.158 4.613 1.102 1.00 88.44 194 ILE A O 1
ATOM 1564 N N . SER A 1 195 ? 0.925 6.606 2.112 1.00 87.06 195 SER A N 1
ATOM 1565 C CA . SER A 1 195 ? 0.868 6.081 3.470 1.00 87.06 195 SER A CA 1
ATOM 1566 C C . SER A 1 195 ? -0.590 5.847 3.859 1.00 87.06 195 SER A C 1
ATOM 1568 O O . SER A 1 195 ? -1.404 6.765 3.755 1.00 87.06 195 SER A O 1
ATOM 1570 N N . GLN A 1 196 ? -0.930 4.670 4.383 1.00 81.44 196 GLN A N 1
ATOM 1571 C CA . GLN A 1 196 ? -2.273 4.338 4.884 1.00 81.44 196 GLN A CA 1
ATOM 1572 C C . GLN A 1 196 ? -2.232 3.440 6.117 1.00 81.44 196 GLN A C 1
ATOM 1574 O O . GLN A 1 196 ? -1.203 2.855 6.423 1.00 81.44 196 GLN A O 1
ATOM 1579 N N . LYS A 1 197 ? -3.336 3.357 6.865 1.00 81.75 197 LYS A N 1
ATOM 1580 C CA . LYS A 1 197 ? -3.476 2.357 7.929 1.00 81.75 197 LYS A CA 1
ATOM 1581 C C . LYS A 1 197 ? -4.071 1.088 7.330 1.00 81.75 197 LYS A C 1
ATOM 1583 O O . LYS A 1 197 ? -5.128 1.166 6.720 1.00 81.75 197 LYS A O 1
ATOM 1588 N N . ALA A 1 198 ? -3.382 -0.035 7.497 1.00 85.56 198 ALA A N 1
ATOM 1589 C CA . ALA A 1 198 ? -3.823 -1.337 7.011 1.00 85.56 198 ALA A CA 1
ATOM 1590 C C . ALA A 1 198 ? -3.253 -2.460 7.888 1.00 85.56 198 ALA A C 1
ATOM 1592 O O . ALA A 1 198 ? -2.215 -2.281 8.539 1.00 85.56 198 ALA A O 1
ATOM 1593 N N . ASN A 1 199 ? -3.926 -3.610 7.902 1.00 87.94 199 ASN A N 1
ATOM 1594 C CA . ASN A 1 199 ? -3.411 -4.839 8.503 1.00 87.94 199 ASN A CA 1
ATOM 1595 C C . ASN A 1 199 ? -3.066 -5.843 7.399 1.00 87.94 199 ASN A C 1
ATOM 1597 O O . ASN A 1 199 ? -3.951 -6.418 6.779 1.00 87.94 199 ASN A O 1
ATOM 1601 N N . THR A 1 200 ? -1.776 -6.044 7.140 1.00 91.88 200 THR A N 1
ATOM 1602 C CA . THR A 1 200 ? -1.306 -6.922 6.058 1.00 91.88 200 THR A CA 1
ATOM 1603 C C . THR A 1 200 ? -1.095 -8.374 6.499 1.00 91.88 200 THR A C 1
ATOM 1605 O O . THR A 1 200 ? -0.646 -9.184 5.691 1.00 91.88 200 THR A O 1
ATOM 1608 N N . HIS A 1 201 ? -1.420 -8.728 7.746 1.00 91.38 201 HIS A N 1
ATOM 1609 C CA . HIS A 1 201 ? -1.167 -10.067 8.278 1.00 91.38 201 HIS A CA 1
ATOM 1610 C C . HIS A 1 201 ? -1.939 -11.169 7.544 1.00 91.38 201 HIS A C 1
ATOM 1612 O O . HIS A 1 201 ? -1.355 -12.182 7.175 1.00 91.38 201 HIS A O 1
ATOM 1618 N N . ASP A 1 202 ? -3.202 -10.930 7.192 1.00 89.75 202 ASP A N 1
ATOM 1619 C CA . ASP A 1 202 ? -4.007 -11.895 6.431 1.00 89.75 202 ASP A CA 1
ATOM 1620 C C . ASP A 1 202 ? -3.410 -12.224 5.056 1.00 89.75 202 ASP A C 1
ATOM 1622 O O . ASP A 1 202 ? -3.656 -13.307 4.512 1.00 89.75 202 ASP A O 1
ATOM 1626 N N . ILE A 1 203 ? -2.659 -11.280 4.471 1.00 92.38 203 ILE A N 1
ATOM 1627 C CA . ILE A 1 203 ? -1.891 -11.503 3.243 1.00 92.38 203 ILE A CA 1
ATOM 1628 C C . ILE A 1 203 ? -0.674 -12.371 3.550 1.00 92.38 203 ILE A C 1
ATOM 1630 O O . ILE A 1 203 ? -0.404 -13.282 2.774 1.00 92.38 203 ILE A O 1
ATOM 1634 N N . PHE A 1 204 ? 0.040 -12.108 4.651 1.00 93.12 204 PHE A N 1
ATOM 1635 C CA . PHE A 1 204 ? 1.177 -12.921 5.090 1.00 93.12 204 PHE A CA 1
ATOM 1636 C C . PHE A 1 204 ? 0.785 -14.390 5.265 1.00 93.12 204 PHE A C 1
ATOM 1638 O O . PHE A 1 204 ? 1.380 -15.241 4.609 1.00 93.12 204 PHE A O 1
ATOM 1645 N N . GLU A 1 205 ? -0.247 -14.674 6.065 1.00 92.19 205 GLU A N 1
ATOM 1646 C CA . GLU A 1 205 ? -0.721 -16.047 6.289 1.00 92.19 205 GLU A CA 1
ATOM 1647 C C . GLU A 1 205 ? -1.092 -16.724 4.966 1.00 92.19 205 GLU A C 1
ATOM 1649 O O . GLU A 1 205 ? -0.651 -17.833 4.667 1.00 92.19 205 GLU A O 1
ATOM 1654 N N . HIS A 1 206 ? -1.815 -16.000 4.105 1.00 89.56 206 HIS A N 1
ATOM 1655 C CA . HIS A 1 206 ? -2.193 -16.497 2.789 1.00 89.56 206 HIS A CA 1
ATOM 1656 C C . HIS A 1 206 ? -0.982 -16.879 1.938 1.00 89.56 206 HIS A C 1
ATOM 1658 O O . HIS A 1 206 ? -0.955 -17.968 1.378 1.00 89.56 206 HIS A O 1
ATOM 1664 N N . ILE A 1 207 ? 0.035 -16.022 1.825 1.00 90.00 207 ILE A N 1
ATOM 1665 C CA . ILE A 1 207 ? 1.192 -16.350 0.983 1.00 90.00 207 ILE A CA 1
ATOM 1666 C C . ILE A 1 207 ? 2.020 -17.500 1.567 1.00 90.00 207 ILE A C 1
ATOM 1668 O O . ILE A 1 207 ? 2.591 -18.269 0.793 1.00 90.00 207 ILE A O 1
ATOM 1672 N N . THR A 1 208 ? 2.089 -17.642 2.895 1.00 86.44 208 THR A N 1
ATOM 1673 C CA . THR A 1 208 ? 2.883 -18.697 3.536 1.00 86.44 208 THR A CA 1
ATOM 1674 C C . THR A 1 208 ? 2.200 -20.056 3.496 1.00 86.44 208 THR A C 1
ATOM 1676 O O . THR A 1 208 ? 2.878 -21.053 3.245 1.00 86.44 208 THR A O 1
ATOM 1679 N N . ASP A 1 209 ? 0.876 -20.104 3.646 1.00 81.75 209 ASP A N 1
ATOM 1680 C CA . ASP A 1 209 ? 0.111 -21.355 3.639 1.00 81.75 209 ASP A CA 1
ATOM 1681 C C . ASP A 1 209 ? 0.184 -22.066 2.282 1.00 81.75 209 ASP A C 1
ATOM 1683 O O . ASP A 1 209 ? 0.297 -23.294 2.217 1.00 81.75 209 ASP A O 1
ATOM 1687 N N . TYR A 1 210 ? 0.218 -21.303 1.185 1.00 66.25 210 TYR A N 1
ATOM 1688 C CA . TYR A 1 210 ? 0.305 -21.844 -0.176 1.00 66.25 210 TYR A CA 1
ATOM 1689 C C . TYR A 1 210 ? 1.635 -22.531 -0.504 1.00 66.25 210 TYR A C 1
ATOM 1691 O O . TYR A 1 210 ? 1.692 -23.287 -1.471 1.00 66.25 210 TYR A O 1
ATOM 1699 N N . LYS A 1 211 ? 2.703 -22.303 0.271 1.00 55.94 211 LYS A N 1
ATOM 1700 C CA . LYS A 1 211 ? 3.994 -22.977 0.052 1.00 55.94 211 LYS A CA 1
ATOM 1701 C C . LYS A 1 211 ? 4.115 -24.313 0.791 1.00 55.94 211 LYS A C 1
ATOM 1703 O O . LYS A 1 211 ? 5.152 -24.965 0.689 1.00 55.94 211 LYS A O 1
ATOM 1708 N N . THR A 1 212 ? 3.087 -24.707 1.540 1.00 41.97 212 THR A N 1
ATOM 1709 C CA . THR A 1 212 ? 3.089 -25.923 2.368 1.00 41.97 212 THR A CA 1
ATOM 1710 C C . THR A 1 212 ? 2.668 -27.192 1.608 1.00 41.97 212 THR A C 1
ATOM 1712 O O . THR A 1 212 ? 2.407 -28.212 2.242 1.00 41.97 212 THR A O 1
ATOM 1715 N N . PHE A 1 213 ? 2.633 -27.157 0.269 1.00 36.25 213 PHE A N 1
ATOM 1716 C CA . PHE A 1 213 ? 2.338 -28.308 -0.595 1.00 36.25 213 PHE A CA 1
ATOM 1717 C C . PHE A 1 213 ? 3.391 -28.488 -1.690 1.00 36.25 213 PHE A C 1
ATOM 1719 O O . PHE A 1 213 ? 3.675 -27.503 -2.409 1.00 36.25 213 PHE A O 1
#

Secondary structure (DSSP, 8-state):
-HHHHHHHHHHHHHHHHHHHHHHHHHHHHHHHHHHHHHHHHHHSEEE-----PPPSEEEEEETTEEEEEEETTSHHHHHHHHHHHHTTEEEHHHHHHTT-SS---EE-TTTT-BHHHHHHHTGGGSEEEEEEEEEEEEPB-TTS-B-B-SS-TT-B-EEEEEEEEPPSSSS-EEEEEEEEE--TT-SSPEEEEEEEEE--HHHHHHHHHTT--

Foldseek 3Di:
DVVVVVVVVVVVVVVVVVVVVVVVVVVVVVVVVVVVVVVQQQPDWDQLDFPDDAFQKKWKDFQVHTLDMDGPVDPLSVVLVVLVRCQRTGGNVVCVVVVHPQFWDWAFLVVQAFPVCCSVPPANPTMKMKRFHPDWDFHATSVRHGDARPVDRPHTWTAGIKMWHADCDFDWDWIWIWGWTDDPVDPTIGTIIIIGTGHRNVSVCSSVVVVPD

Solvent-accessible surface area (backbone atoms only — not comparable to full-atom values): 11623 Å² total; per-residue (Å²): 109,76,70,56,57,56,51,51,52,56,48,53,53,50,50,51,54,50,49,54,52,50,52,51,50,51,50,51,52,51,49,51,52,49,51,51,51,50,52,50,33,55,68,41,72,40,77,67,68,72,61,66,81,86,52,50,31,42,36,34,26,47,33,92,45,80,70,51,73,33,45,63,95,35,72,66,27,52,55,49,51,52,44,63,61,53,27,21,60,37,30,40,50,58,30,54,76,67,76,37,70,90,53,66,60,83,39,41,78,91,70,64,37,44,36,72,54,47,40,64,77,56,32,42,75,36,39,24,38,37,36,31,40,94,56,77,41,72,46,38,36,69,89,64,48,78,39,51,35,93,90,39,82,86,42,75,43,49,29,44,48,37,36,36,60,44,37,91,54,90,49,81,38,81,40,53,39,34,37,48,35,67,52,95,92,48,94,61,52,27,27,30,32,37,64,43,71,29,35,40,23,71,51,40,54,53,65,56,60,70,67,77,114

Mean predicted aligned error: 10.1 Å